Protein AF-A0A7R9KPN0-F1 (afdb_monomer_lite)

Secondary structure (DSSP, 8-state):
-----PPP----------S---S---SS-TT-GGGSTTS--HHHHHHHHHHHHHHHHHHHHTSPP---------------------------HHHHHHHHHHHHHHHHHHHHHHS-HHHHTT----SS--GGGS--GGGTS-TT--HHHHHHHHHHHHHHHHHHHHHHHS--HHHHHHHHHHHHHH-----TTHHHHHHHHHSPPPPPPHHHHHHHHHHHHHHHHHHHHHTT-----HHHHHHHHHHHHHTEEEETTTTEEEEGGGS-HHHHHHHHHHHHHHHHHHHHHGGGS--

InterPro domains:
  IPR021786 Pre-mRNA splicing factor component Cdc5p/Cef1, C-terminal [PF11831] (8-238)
  IPR047242 Pre-mRNA splicing factor component CDC5L/Cef1 [PTHR45885] (5-284)

Foldseek 3Di:
DDDDDDDDDDDDDDDDDDPDDDPPDDPDPPPPVVVPPPDDDPVVVVVVVVVVVVVVVVVVVPDDDDPPPDDPPPPPDDPPDPPPPPDPPPPDPVRVVVVVVVVVVVVVVVVLVQADPCLVVVHDDDLDQDPVVADDDPRNPPPPDDPVRVVVNVVVLLVSLNNLVCCVPPNHPVNVVSLVVVCVVVVDPPDSSPVSVVSCVVPPDDGDDPVRVVVVVVVVVVVVVVVCVVVVVDPQPPVNVVVVVVVQVVQWFQQPVVRDIDGVVVDDPVSRVVRVVCVVVVVVVVVVVVVPPDD

Sequence (295 aa):
SSLAATPRTPGSSVGGQTPLATPLRDKLAINAEEALVFEGDERSAKQQQKETRETLRKALSALPAPKNEYEIVVNDEEDMDESADAGLSVEDQADLDDQRERRRLEALEEERRRQSQPVQRQLPRPADVNNSILRTGAQAADPQMSAIQRAEELIKEEMLVMLHYDAVHNPTDSQLMASSYRSARSGNQSNPNAVHTTFLEKHPYVKYSKDQLAAAKQVLQTEMDVVKQGMAHTELTLDGYCQVWDECLSQVLYLPSQHKYTRANLVNKKDRIESLEKRPESVSYDERGEKGGED

Organism: NCBI:txid1979941

Structure (mmCIF, N/CA/C/O backbone):
data_AF-A0A7R9KPN0-F1
#
_entry.id   AF-A0A7R9KPN0-F1
#
loop_
_atom_site.group_PDB
_atom_site.id
_atom_site.type_symbol
_atom_site.label_atom_id
_atom_site.label_alt_id
_atom_site.label_comp_id
_atom_site.label_asym_id
_atom_site.label_entity_id
_atom_site.label_seq_id
_atom_site.pdbx_PDB_ins_code
_atom_site.Cartn_x
_atom_site.Cartn_y
_atom_site.Cartn_z
_atom_site.occupancy
_atom_site.B_iso_or_equiv
_atom_site.auth_seq_id
_atom_site.auth_comp_id
_atom_site.auth_asym_id
_atom_site.auth_atom_id
_atom_site.pdbx_PDB_model_num
ATOM 1 N N . SER A 1 1 ? 51.752 28.188 0.211 1.00 43.44 1 SER A N 1
ATOM 2 C CA . SER A 1 1 ? 52.608 27.502 -0.773 1.00 43.44 1 SER A CA 1
ATOM 3 C C . SER A 1 1 ? 53.177 26.220 -0.207 1.00 43.44 1 SER A C 1
ATOM 5 O O . SER A 1 1 ? 53.735 26.273 0.879 1.00 43.44 1 SER A O 1
ATOM 7 N N . SER A 1 2 ? 53.067 25.144 -1.001 1.00 40.41 2 SER A N 1
ATOM 8 C CA . SER A 1 2 ? 53.894 23.921 -1.017 1.00 40.41 2 SER A CA 1
ATOM 9 C C . SER A 1 2 ? 53.818 22.960 0.181 1.00 40.41 2 SER A C 1
ATOM 11 O O . SER A 1 2 ? 53.835 23.406 1.313 1.00 40.41 2 SER A O 1
ATOM 13 N N . LEU A 1 3 ? 53.790 21.634 0.031 1.00 35.31 3 LEU A N 1
ATOM 14 C CA . LEU A 1 3 ? 54.008 20.763 -1.126 1.00 35.31 3 LEU A CA 1
ATOM 15 C C . LEU A 1 3 ? 53.296 19.423 -0.830 1.00 35.31 3 LEU A C 1
ATOM 17 O O . LEU A 1 3 ? 53.374 18.925 0.291 1.00 35.31 3 LEU A O 1
ATOM 21 N N . ALA A 1 4 ? 52.617 18.847 -1.822 1.00 41.56 4 ALA A N 1
ATOM 22 C CA . ALA A 1 4 ? 52.082 17.489 -1.771 1.00 41.56 4 ALA A CA 1
ATOM 23 C C . ALA A 1 4 ? 53.213 16.465 -1.981 1.00 41.56 4 ALA A C 1
ATOM 25 O O . ALA A 1 4 ? 54.077 16.675 -2.831 1.00 41.56 4 ALA A O 1
ATOM 26 N N . ALA A 1 5 ? 53.187 15.352 -1.243 1.00 37.81 5 ALA A N 1
ATOM 27 C CA . ALA A 1 5 ? 54.045 14.195 -1.487 1.00 37.81 5 ALA A CA 1
ATOM 28 C C . ALA A 1 5 ? 53.297 12.895 -1.147 1.00 37.81 5 ALA A C 1
ATOM 30 O O . ALA A 1 5 ? 53.064 12.570 0.014 1.00 37.81 5 ALA A O 1
ATOM 31 N N . THR A 1 6 ? 52.922 12.153 -2.185 1.00 43.97 6 THR A N 1
ATOM 32 C CA . THR A 1 6 ? 52.475 10.753 -2.137 1.00 43.97 6 THR A CA 1
ATOM 33 C C . THR A 1 6 ? 53.672 9.812 -2.318 1.00 43.97 6 THR A C 1
ATOM 35 O O . THR A 1 6 ? 54.470 10.057 -3.228 1.00 43.97 6 THR A O 1
ATOM 38 N N . PRO A 1 7 ? 53.796 8.702 -1.564 1.00 50.62 7 PRO A N 1
ATOM 39 C CA . PRO A 1 7 ? 54.700 7.611 -1.915 1.00 50.62 7 PRO A CA 1
ATOM 40 C C . PRO A 1 7 ? 54.015 6.531 -2.781 1.00 50.62 7 PRO A C 1
ATOM 42 O O . PRO A 1 7 ? 52.796 6.380 -2.797 1.00 50.62 7 PRO A O 1
ATOM 45 N N . ARG A 1 8 ? 54.854 5.809 -3.534 1.00 37.34 8 ARG A N 1
ATOM 46 C CA . ARG A 1 8 ? 54.582 4.887 -4.654 1.00 37.34 8 ARG A CA 1
ATOM 47 C C . ARG A 1 8 ? 54.266 3.431 -4.221 1.00 37.34 8 ARG A C 1
ATOM 49 O O . ARG A 1 8 ? 54.939 2.922 -3.336 1.00 37.34 8 ARG A O 1
ATOM 56 N N . THR A 1 9 ? 53.293 2.807 -4.915 1.00 38.69 9 THR A N 1
ATOM 57 C CA . THR A 1 9 ? 53.175 1.443 -5.546 1.00 38.69 9 THR A CA 1
ATOM 58 C C . THR A 1 9 ? 54.012 0.247 -5.023 1.00 38.69 9 THR A C 1
ATOM 60 O O . THR A 1 9 ? 55.205 0.453 -4.803 1.00 38.69 9 THR A O 1
ATOM 63 N N . PRO A 1 10 ? 53.507 -1.024 -4.998 1.00 40.81 10 PRO A N 1
ATOM 64 C CA . PRO A 1 10 ? 53.241 -1.788 -6.245 1.00 40.81 10 PRO A CA 1
ATOM 65 C C . PRO A 1 10 ? 52.143 -2.889 -6.224 1.00 40.81 10 PRO A C 1
ATOM 67 O O . PRO A 1 10 ? 51.865 -3.499 -5.201 1.00 40.81 10 PRO A O 1
ATOM 70 N N . GLY A 1 11 ? 51.641 -3.245 -7.417 1.00 31.91 11 GLY A N 1
ATOM 71 C CA . GLY A 1 11 ? 51.434 -4.660 -7.769 1.00 31.91 11 GLY A CA 1
ATOM 72 C C . GLY A 1 11 ? 50.007 -5.178 -8.007 1.00 31.91 11 GLY A C 1
ATOM 73 O O . GLY A 1 11 ? 49.287 -5.489 -7.073 1.00 31.91 11 GLY A O 1
ATOM 74 N N . SER A 1 12 ? 49.742 -5.457 -9.288 1.00 33.50 12 SER A N 1
ATOM 75 C CA . SER A 1 12 ? 49.071 -6.664 -9.806 1.00 33.50 12 SER A CA 1
ATOM 76 C C . SER A 1 12 ? 47.537 -6.790 -9.776 1.00 33.50 12 SER A C 1
ATOM 78 O O . SER A 1 12 ? 46.929 -7.177 -8.789 1.00 33.50 12 SER A O 1
ATOM 80 N N . SER A 1 13 ? 46.966 -6.588 -10.971 1.00 38.06 13 SER A N 1
ATOM 81 C CA . SER A 1 13 ? 46.087 -7.523 -11.702 1.00 38.06 13 SER A CA 1
ATOM 82 C C . SER A 1 13 ? 44.953 -8.233 -10.948 1.00 38.06 13 SER A C 1
ATOM 84 O O . SER A 1 13 ? 45.221 -9.132 -10.165 1.00 38.06 13 SER A O 1
ATOM 86 N N . VAL A 1 14 ? 43.704 -7.978 -11.353 1.00 37.50 14 VAL A N 1
ATOM 87 C CA . VAL A 1 14 ? 42.809 -8.954 -12.018 1.00 37.50 14 VAL A CA 1
ATOM 88 C C . VAL A 1 14 ? 41.584 -8.175 -12.511 1.00 37.50 14 VAL A C 1
ATOM 90 O O . VAL A 1 14 ? 40.762 -7.723 -11.724 1.00 37.50 14 VAL A O 1
ATOM 93 N N . GLY A 1 15 ? 41.466 -8.023 -13.828 1.00 35.97 15 GLY A N 1
ATOM 94 C CA . GLY A 1 15 ? 40.240 -7.603 -14.501 1.00 35.97 15 GLY A CA 1
ATOM 95 C C . GLY A 1 15 ? 39.877 -8.658 -15.537 1.00 35.97 15 GLY A C 1
ATOM 96 O O . GLY A 1 15 ? 40.211 -8.505 -16.707 1.00 35.97 15 GLY A O 1
ATOM 97 N N . GLY A 1 16 ? 39.269 -9.760 -15.082 1.00 38.91 16 GLY A N 1
ATOM 98 C CA . GLY A 1 16 ? 38.577 -10.718 -15.949 1.00 38.91 16 GLY A CA 1
ATOM 99 C C . GLY A 1 16 ? 37.368 -10.020 -16.573 1.00 38.91 16 GLY A C 1
ATOM 100 O O . GLY A 1 16 ? 36.582 -9.396 -15.871 1.00 38.91 16 GLY A O 1
ATOM 101 N N . GLN A 1 17 ? 37.336 -9.908 -17.897 1.00 40.78 17 GLN A N 1
ATOM 102 C CA . GLN A 1 17 ? 36.607 -10.829 -18.775 1.00 40.78 17 GLN A CA 1
ATOM 103 C C . GLN A 1 17 ? 35.113 -10.908 -18.437 1.00 40.78 17 GLN A C 1
ATOM 105 O O . GLN A 1 17 ? 34.682 -11.679 -17.583 1.00 40.78 17 GLN A O 1
ATOM 110 N N . THR A 1 18 ? 34.320 -10.128 -19.170 1.00 41.88 18 THR A N 1
ATOM 111 C CA . THR A 1 18 ? 32.892 -10.375 -19.366 1.00 41.88 18 THR A CA 1
ATOM 112 C C . THR A 1 18 ? 32.727 -11.599 -20.284 1.00 41.88 18 THR A C 1
ATOM 114 O O . THR A 1 18 ? 33.277 -11.615 -21.388 1.00 41.88 18 THR A O 1
ATOM 117 N N . PRO A 1 19 ? 32.004 -12.655 -19.871 1.00 53.25 19 PRO A N 1
ATOM 118 C CA . PRO A 1 19 ? 31.848 -13.863 -20.666 1.00 53.25 19 PRO A CA 1
ATOM 119 C C . PRO A 1 19 ? 30.536 -13.777 -21.444 1.00 53.25 19 PRO A C 1
ATOM 121 O O . PRO A 1 19 ? 29.506 -14.111 -20.880 1.00 53.25 19 PRO A O 1
ATOM 124 N N . LEU A 1 20 ? 30.550 -13.285 -22.692 1.00 49.22 20 LEU A N 1
ATOM 125 C CA . LEU A 1 20 ? 29.467 -13.484 -23.688 1.00 49.22 20 LEU A CA 1
ATOM 126 C C . LEU A 1 20 ? 29.800 -12.886 -25.076 1.00 49.22 20 LEU A C 1
ATOM 128 O O . LEU A 1 20 ? 28.927 -12.372 -25.769 1.00 49.22 20 LEU A O 1
ATOM 132 N N . ALA A 1 21 ? 31.058 -12.961 -25.521 1.00 48.94 21 ALA A N 1
ATOM 133 C CA . ALA A 1 21 ? 31.425 -12.608 -26.896 1.00 48.94 21 ALA A CA 1
ATOM 134 C C . ALA A 1 21 ? 31.677 -13.882 -27.716 1.00 48.94 21 ALA A C 1
ATOM 136 O O . ALA A 1 21 ? 32.535 -14.697 -27.381 1.00 48.94 21 ALA A O 1
ATOM 137 N N . THR A 1 22 ? 30.902 -14.065 -28.781 1.00 47.72 22 THR A N 1
ATOM 138 C CA . THR A 1 22 ? 30.994 -15.173 -29.737 1.00 47.72 22 THR A CA 1
ATOM 139 C C . THR A 1 22 ? 32.375 -15.206 -30.418 1.00 47.72 22 THR A C 1
ATOM 141 O O . THR A 1 22 ? 32.740 -14.247 -31.102 1.00 47.72 22 THR A O 1
ATOM 144 N N . PRO A 1 23 ? 33.173 -16.288 -30.300 1.00 55.34 23 PRO A N 1
ATOM 145 C CA . PRO A 1 23 ? 34.482 -16.357 -30.933 1.00 55.34 23 PRO A CA 1
ATOM 146 C C . PRO A 1 23 ? 34.323 -16.940 -32.336 1.00 55.34 23 PRO A C 1
ATOM 148 O O . PRO A 1 23 ? 34.652 -18.093 -32.582 1.00 55.34 23 PRO A O 1
ATOM 151 N N . LEU A 1 24 ? 33.773 -16.155 -33.259 1.00 55.00 24 LEU A N 1
ATOM 152 C CA . LEU A 1 24 ? 33.888 -16.433 -34.693 1.00 55.00 24 LEU A CA 1
ATOM 153 C C . LEU A 1 24 ? 33.824 -15.119 -35.483 1.00 55.00 24 LEU A C 1
ATOM 155 O O . LEU A 1 24 ? 32.992 -14.928 -36.365 1.00 55.00 24 LEU A O 1
ATOM 159 N N . ARG A 1 25 ? 34.692 -14.172 -35.110 1.00 55.41 25 ARG A N 1
ATOM 160 C CA . ARG A 1 25 ? 34.815 -12.879 -35.784 1.00 55.41 25 ARG A CA 1
ATOM 161 C C . ARG A 1 25 ? 35.921 -12.941 -36.844 1.00 55.41 25 ARG A C 1
ATOM 163 O O . ARG A 1 25 ? 37.103 -12.950 -36.530 1.00 55.41 25 ARG A O 1
ATOM 170 N N . ASP A 1 26 ? 35.433 -13.049 -38.073 1.00 50.84 26 ASP A N 1
ATOM 171 C CA . ASP A 1 26 ? 35.895 -12.451 -39.327 1.00 50.84 26 ASP A CA 1
ATOM 172 C C . ASP A 1 26 ? 37.299 -12.775 -39.884 1.00 50.84 26 ASP A C 1
ATOM 174 O O . ASP A 1 26 ? 38.337 -12.403 -39.342 1.00 50.84 26 ASP A O 1
ATOM 178 N N . LYS A 1 27 ? 37.317 -13.422 -41.060 1.00 60.84 27 LYS A N 1
ATOM 179 C CA . LYS A 1 27 ? 38.511 -13.594 -41.911 1.00 60.84 27 LYS A CA 1
ATOM 180 C C . LYS A 1 27 ? 38.772 -12.377 -42.810 1.00 60.84 27 LYS A C 1
ATOM 182 O O . LYS A 1 27 ? 39.681 -12.419 -43.638 1.00 60.84 27 LYS A O 1
ATOM 187 N N . LEU A 1 28 ? 37.997 -11.309 -42.662 1.00 62.31 28 LEU A N 1
ATOM 188 C CA . LEU A 1 28 ? 38.208 -10.023 -43.306 1.00 62.31 28 LEU A CA 1
ATOM 189 C C . LEU A 1 28 ? 38.341 -8.978 -42.197 1.00 62.31 28 LEU A C 1
ATOM 191 O O . LEU A 1 28 ? 37.441 -8.786 -41.394 1.00 62.31 28 LEU A O 1
ATOM 195 N N . ALA A 1 29 ? 39.505 -8.336 -42.115 1.00 59.53 29 ALA A N 1
ATOM 196 C CA . ALA A 1 29 ? 39.876 -7.387 -41.064 1.00 59.53 29 ALA A CA 1
ATOM 197 C C . ALA A 1 29 ? 39.128 -6.041 -41.180 1.00 59.53 29 ALA A C 1
ATOM 199 O O . ALA A 1 29 ? 39.734 -4.976 -41.284 1.00 59.53 29 ALA A O 1
ATOM 200 N N . ILE A 1 30 ? 37.802 -6.086 -41.196 1.00 56.66 30 ILE A N 1
ATOM 201 C CA . ILE A 1 30 ? 36.924 -4.926 -41.219 1.00 56.66 30 ILE A CA 1
ATOM 202 C C . ILE A 1 30 ? 36.695 -4.570 -39.745 1.00 56.66 30 ILE A C 1
ATOM 204 O O . ILE A 1 30 ? 35.988 -5.286 -39.040 1.00 56.66 30 ILE A O 1
ATOM 208 N N . ASN A 1 31 ? 37.348 -3.496 -39.277 1.00 49.47 31 ASN A N 1
ATOM 209 C CA . ASN A 1 31 ? 37.361 -2.953 -37.898 1.00 49.47 31 ASN A CA 1
ATOM 210 C C . ASN A 1 31 ? 38.542 -3.371 -36.990 1.00 49.47 31 ASN A C 1
ATOM 212 O O . ASN A 1 31 ? 38.376 -3.523 -35.782 1.00 49.47 31 ASN A O 1
ATOM 216 N N . ALA A 1 32 ? 39.756 -3.518 -37.532 1.00 59.38 32 ALA A N 1
ATOM 217 C CA . ALA A 1 32 ? 40.961 -3.703 -36.706 1.00 59.38 32 ALA A CA 1
ATOM 218 C C . ALA A 1 32 ? 41.469 -2.410 -36.020 1.00 59.38 32 ALA A C 1
ATOM 220 O O . ALA A 1 32 ? 42.373 -2.478 -35.190 1.00 59.38 32 ALA A O 1
ATOM 221 N N . GLU A 1 33 ? 40.925 -1.233 -36.352 1.00 55.25 33 GLU A N 1
ATOM 222 C CA . GLU A 1 33 ? 41.478 0.054 -35.893 1.00 55.25 33 GLU A CA 1
ATOM 223 C C . GLU A 1 33 ? 41.174 0.394 -34.427 1.00 55.25 33 GLU A C 1
ATOM 225 O O . GLU A 1 33 ? 41.931 1.137 -33.807 1.00 55.25 33 GLU A O 1
ATOM 230 N N . GLU A 1 34 ? 40.137 -0.194 -33.827 1.00 51.75 34 GLU A N 1
ATOM 231 C CA . GLU A 1 34 ? 39.758 0.134 -32.444 1.00 51.75 34 GLU A CA 1
ATOM 232 C C . GLU A 1 34 ? 40.673 -0.533 -31.395 1.00 51.75 34 GLU A C 1
ATOM 234 O O . GLU A 1 34 ? 40.714 -0.119 -30.239 1.00 51.75 34 GLU A O 1
ATOM 239 N N . ALA A 1 35 ? 41.488 -1.518 -31.793 1.00 51.69 35 ALA A N 1
ATOM 240 C CA . ALA A 1 35 ? 42.408 -2.220 -30.892 1.00 51.69 35 ALA A CA 1
ATOM 241 C C . ALA A 1 35 ? 43.815 -1.590 -30.792 1.00 51.69 35 ALA A C 1
ATOM 243 O O . ALA A 1 35 ? 44.633 -2.068 -30.007 1.00 51.69 35 ALA A O 1
ATOM 244 N N . LEU A 1 36 ? 44.121 -0.535 -31.560 1.00 52.34 36 LEU A N 1
ATOM 245 C CA . LEU A 1 36 ? 45.466 0.069 -31.621 1.00 52.34 36 LEU A CA 1
ATOM 246 C C . LEU A 1 36 ? 45.567 1.473 -31.006 1.00 52.34 36 LEU A C 1
ATOM 248 O O . LEU A 1 36 ? 46.608 2.117 -31.109 1.00 52.34 36 LEU A O 1
ATOM 252 N N . VAL A 1 37 ? 44.530 1.946 -30.312 1.00 51.19 37 VAL A N 1
ATOM 253 C CA . VAL A 1 37 ? 44.509 3.300 -29.724 1.00 51.19 37 VAL A CA 1
ATOM 254 C C . VAL A 1 37 ? 45.361 3.421 -28.443 1.00 51.19 37 VAL A C 1
ATOM 256 O O . VAL A 1 37 ? 45.447 4.504 -27.872 1.00 51.19 37 VAL A O 1
ATOM 259 N N . PHE A 1 38 ? 46.039 2.363 -27.972 1.00 53.09 38 PHE A N 1
ATOM 260 C CA . PHE A 1 38 ? 46.676 2.431 -26.650 1.00 53.09 38 PHE A CA 1
ATOM 261 C C . PHE A 1 38 ? 48.125 2.949 -26.582 1.00 53.09 38 PHE A C 1
ATOM 263 O O . PHE A 1 38 ? 48.481 3.456 -25.530 1.00 53.09 38 PHE A O 1
ATOM 270 N N . GLU A 1 39 ? 48.974 2.928 -27.616 1.00 52.62 39 GLU A N 1
ATOM 271 C CA . GLU A 1 39 ? 50.373 3.380 -27.422 1.00 52.62 39 GLU A CA 1
ATOM 272 C C . GLU A 1 39 ? 51.092 3.692 -28.753 1.00 52.62 39 GLU A C 1
ATOM 274 O O . GLU A 1 39 ? 51.695 2.819 -29.373 1.00 52.62 39 GLU A O 1
ATOM 279 N N . GLY A 1 40 ? 51.046 4.943 -29.230 1.00 54.66 40 GLY A N 1
ATOM 280 C CA . GLY A 1 40 ? 51.852 5.359 -30.387 1.00 54.66 40 GLY A CA 1
ATOM 281 C C . GLY A 1 40 ? 51.607 6.795 -30.856 1.00 54.66 40 GLY A C 1
ATOM 282 O O . GLY A 1 40 ? 50.465 7.207 -31.030 1.00 54.66 40 GLY A O 1
ATOM 283 N N . ASP A 1 41 ? 52.691 7.549 -31.080 1.00 61.91 41 ASP A N 1
ATOM 284 C CA . ASP A 1 41 ? 52.712 8.923 -31.612 1.00 61.91 41 ASP A CA 1
ATOM 285 C C . ASP A 1 41 ? 51.681 9.146 -32.740 1.00 61.91 41 ASP A C 1
ATOM 287 O O . ASP A 1 41 ? 51.682 8.405 -33.727 1.00 61.91 41 ASP A O 1
ATOM 291 N N . GLU A 1 42 ? 50.882 10.223 -32.674 1.00 60.94 42 GLU A N 1
ATOM 292 C CA . GLU A 1 42 ? 49.852 10.611 -33.671 1.00 60.94 42 GLU A CA 1
ATOM 293 C C . GLU A 1 42 ? 50.343 10.595 -35.134 1.00 60.94 42 GLU A C 1
ATOM 295 O O . GLU A 1 42 ? 49.560 10.462 -36.080 1.00 60.94 42 GLU A O 1
ATOM 300 N N . ARG A 1 43 ? 51.653 10.754 -35.349 1.00 67.44 43 ARG A N 1
ATOM 301 C CA . ARG A 1 43 ? 52.278 10.693 -36.678 1.00 67.44 43 ARG A CA 1
ATOM 302 C C . ARG A 1 43 ? 52.236 9.289 -37.282 1.00 67.44 43 ARG A C 1
ATOM 304 O O . ARG A 1 43 ? 52.059 9.166 -38.491 1.00 67.44 43 ARG A O 1
ATOM 311 N N . SER A 1 44 ? 52.365 8.252 -36.460 1.00 68.06 44 SER A N 1
ATOM 312 C CA . SER A 1 44 ? 52.334 6.853 -36.898 1.00 68.06 44 SER A CA 1
ATOM 313 C C . SER A 1 44 ? 50.926 6.422 -37.324 1.00 68.06 44 SER A C 1
ATOM 315 O O . SER A 1 44 ? 50.767 5.831 -38.389 1.00 68.06 44 SER A O 1
ATOM 317 N N . ALA A 1 45 ? 49.894 6.834 -36.581 1.00 69.00 45 ALA A N 1
ATOM 318 C CA . ALA A 1 45 ? 48.495 6.572 -36.921 1.00 69.00 45 ALA A CA 1
ATOM 319 C C . ALA A 1 45 ? 48.090 7.226 -38.257 1.00 69.00 45 ALA A C 1
ATOM 321 O O . ALA A 1 45 ? 47.458 6.595 -39.104 1.00 69.00 45 ALA A O 1
ATOM 322 N N . LYS A 1 46 ? 48.528 8.472 -38.501 1.00 74.50 46 LYS A N 1
ATOM 323 C CA . LYS A 1 46 ? 48.291 9.167 -39.781 1.00 74.50 46 LYS A CA 1
ATOM 324 C C . LYS A 1 46 ? 48.971 8.478 -40.964 1.00 74.50 46 LYS A C 1
ATOM 326 O O . LYS A 1 46 ? 48.402 8.436 -42.054 1.00 74.50 46 LYS A O 1
ATOM 331 N N . GLN A 1 47 ? 50.173 7.941 -40.761 1.00 77.62 47 GLN A N 1
ATOM 332 C CA . GLN A 1 47 ? 50.905 7.206 -41.792 1.00 77.62 47 GLN A CA 1
ATOM 333 C C . GLN A 1 47 ? 50.187 5.893 -42.147 1.00 77.62 47 GLN A C 1
ATOM 335 O O . GLN A 1 47 ? 49.956 5.628 -43.324 1.00 77.62 47 GLN A O 1
ATOM 340 N N . GLN A 1 48 ? 49.729 5.142 -41.141 1.00 77.81 48 GLN A N 1
ATOM 341 C CA . GLN A 1 48 ? 48.960 3.910 -41.348 1.00 77.81 48 GLN A CA 1
ATOM 342 C C . GLN A 1 48 ? 47.633 4.177 -42.069 1.00 77.81 48 GLN A C 1
ATOM 344 O O . GLN A 1 48 ? 47.298 3.479 -43.022 1.00 77.81 48 GLN A O 1
ATOM 349 N N . GLN A 1 49 ? 46.905 5.236 -41.697 1.00 78.81 49 GLN A N 1
ATOM 350 C CA . GLN A 1 49 ? 45.656 5.609 -42.372 1.00 78.81 49 GLN A CA 1
ATOM 351 C C . GLN A 1 49 ? 45.876 6.024 -43.839 1.00 78.81 49 GLN A C 1
ATOM 353 O O . GLN A 1 49 ? 45.020 5.821 -44.704 1.00 78.81 49 GLN A O 1
ATOM 358 N N . LYS A 1 50 ? 47.036 6.612 -44.149 1.00 83.12 50 LYS A N 1
ATOM 359 C CA . LYS A 1 50 ? 47.402 6.944 -45.527 1.00 83.12 50 LYS A CA 1
ATOM 360 C C . LYS A 1 50 ? 47.680 5.680 -46.343 1.00 83.12 50 LYS A C 1
ATOM 362 O O . LYS A 1 50 ? 47.189 5.564 -47.464 1.00 83.12 50 LYS A O 1
ATOM 367 N N . GLU A 1 51 ? 48.398 4.723 -45.766 1.00 83.12 51 GLU A N 1
ATOM 368 C CA . GLU A 1 51 ? 48.712 3.436 -46.396 1.00 83.12 51 GLU A CA 1
ATOM 369 C C . GLU A 1 51 ? 47.450 2.586 -46.634 1.00 83.12 51 GLU A C 1
ATOM 371 O O . GLU A 1 51 ? 47.270 2.023 -47.719 1.00 83.12 51 GLU A O 1
ATOM 376 N N . THR A 1 52 ? 46.506 2.557 -45.687 1.00 83.31 52 THR A N 1
ATOM 377 C CA . THR A 1 52 ? 45.211 1.874 -45.879 1.00 83.31 52 THR A CA 1
ATOM 378 C C . THR A 1 52 ? 44.375 2.535 -46.976 1.00 83.31 52 THR A C 1
ATOM 380 O O . THR A 1 52 ? 43.774 1.859 -47.812 1.00 83.31 52 THR A O 1
ATOM 383 N N . ARG A 1 53 ? 44.381 3.868 -47.065 1.00 85.56 53 ARG A N 1
ATOM 384 C CA . ARG A 1 53 ? 43.676 4.581 -48.137 1.00 85.56 53 ARG A CA 1
ATOM 385 C C . ARG A 1 53 ? 44.299 4.337 -49.514 1.00 85.56 53 ARG A C 1
ATOM 387 O O . ARG A 1 53 ? 43.571 4.212 -50.499 1.00 85.56 53 ARG A O 1
ATOM 394 N N . GLU A 1 54 ? 45.625 4.270 -49.604 1.00 87.12 54 GLU A N 1
ATOM 395 C CA . GLU A 1 54 ? 46.336 3.986 -50.857 1.00 87.12 54 GLU A CA 1
ATOM 396 C C . GLU A 1 54 ? 46.104 2.545 -51.334 1.00 87.12 54 GLU A C 1
ATOM 398 O O . GLU A 1 54 ? 45.854 2.325 -52.523 1.00 87.12 54 GLU A O 1
ATOM 403 N N . THR A 1 55 ? 46.094 1.575 -50.416 1.00 85.94 55 THR A N 1
ATOM 404 C CA . THR A 1 55 ? 45.774 0.172 -50.735 1.00 85.94 55 THR A CA 1
ATOM 405 C C . THR A 1 55 ? 44.331 0.007 -51.214 1.00 85.94 55 THR A C 1
ATOM 407 O O . THR A 1 55 ? 44.111 -0.614 -52.258 1.00 85.94 55 THR A O 1
ATOM 410 N N . LEU A 1 56 ? 43.358 0.638 -50.545 1.00 84.06 56 LEU A N 1
ATOM 411 C CA . LEU A 1 56 ? 41.956 0.654 -50.983 1.00 84.06 56 LEU A CA 1
ATOM 412 C C . LEU A 1 56 ? 41.791 1.307 -52.356 1.00 84.06 56 LEU A C 1
ATOM 414 O O . LEU A 1 56 ? 41.102 0.771 -53.223 1.00 84.06 56 LEU A O 1
ATOM 418 N N . ARG A 1 57 ? 42.459 2.441 -52.595 1.00 88.69 57 ARG A N 1
ATOM 419 C CA . ARG A 1 57 ? 42.396 3.131 -53.888 1.00 88.69 57 ARG A CA 1
ATOM 420 C C . ARG A 1 57 ? 42.945 2.261 -55.015 1.00 88.69 57 ARG A C 1
ATOM 422 O O . ARG A 1 57 ? 42.345 2.226 -56.085 1.00 88.69 57 ARG A O 1
ATOM 429 N N . LYS A 1 58 ? 44.040 1.534 -54.770 1.00 87.81 58 LYS A N 1
ATOM 430 C CA . LYS A 1 58 ? 44.611 0.589 -55.737 1.00 87.81 58 LYS A CA 1
ATOM 431 C C . LYS A 1 58 ? 43.648 -0.565 -56.027 1.00 87.81 58 LYS A C 1
ATOM 433 O O . LYS A 1 58 ? 43.443 -0.886 -57.194 1.00 87.81 58 LYS A O 1
ATOM 438 N N . ALA A 1 59 ? 43.021 -1.131 -54.993 1.00 85.56 59 ALA A N 1
ATOM 439 C CA . ALA A 1 59 ? 42.043 -2.210 -55.133 1.00 85.56 59 ALA A CA 1
ATOM 440 C C . ALA A 1 59 ? 40.792 -1.771 -55.913 1.00 85.56 59 ALA A C 1
ATOM 442 O O . ALA A 1 59 ? 40.381 -2.458 -56.843 1.00 85.56 59 ALA A O 1
ATOM 443 N N . LEU A 1 60 ? 40.237 -0.595 -55.607 1.00 83.75 60 LEU A N 1
ATOM 444 C CA . LEU A 1 60 ? 39.077 -0.048 -56.318 1.00 83.75 60 LEU A CA 1
ATOM 445 C C . LEU A 1 60 ? 39.408 0.347 -57.762 1.00 83.75 60 LEU A C 1
ATOM 447 O O . LEU A 1 60 ? 38.582 0.168 -58.648 1.00 83.75 60 LEU A O 1
ATOM 451 N N . SER A 1 61 ? 40.624 0.838 -58.025 1.00 84.00 61 SER A N 1
ATOM 452 C CA . SER A 1 61 ? 41.067 1.156 -59.390 1.00 84.00 61 SER A CA 1
ATOM 453 C C . SER A 1 61 ? 41.370 -0.075 -60.250 1.00 84.00 61 SER A C 1
ATOM 455 O O . SER A 1 61 ? 41.458 0.043 -61.467 1.00 84.00 61 SER A O 1
ATOM 457 N N . ALA A 1 62 ? 41.546 -1.244 -59.625 1.00 86.62 62 ALA A N 1
ATOM 458 C CA . ALA A 1 62 ? 41.737 -2.517 -60.313 1.00 86.62 62 ALA A CA 1
ATOM 459 C C . ALA A 1 62 ? 40.408 -3.178 -60.714 1.00 86.62 62 ALA A C 1
ATOM 461 O O . ALA A 1 62 ? 40.421 -4.207 -61.391 1.00 86.62 62 ALA A O 1
ATOM 462 N N . LEU A 1 63 ? 39.268 -2.606 -60.308 1.00 83.00 63 LEU A N 1
ATOM 463 C CA . LEU A 1 63 ? 37.967 -3.074 -60.760 1.00 83.00 63 LEU A CA 1
ATOM 464 C C . LEU A 1 63 ? 37.793 -2.716 -62.245 1.00 83.00 63 LEU A C 1
ATOM 466 O O . LEU A 1 63 ? 38.019 -1.563 -62.626 1.00 83.00 63 LEU A O 1
ATOM 470 N N . PRO A 1 64 ? 37.404 -3.680 -63.099 1.00 85.25 64 PRO A N 1
ATOM 471 C CA . PRO A 1 64 ? 37.045 -3.402 -64.483 1.00 85.25 64 PRO A CA 1
ATOM 472 C C . PRO A 1 64 ? 35.994 -2.293 -64.549 1.00 85.25 64 PRO A C 1
ATOM 474 O O . PRO A 1 64 ? 35.067 -2.269 -63.739 1.00 85.25 64 PRO A O 1
ATOM 477 N N . ALA A 1 65 ? 36.143 -1.372 -65.505 1.00 78.00 65 ALA A N 1
ATOM 478 C CA . ALA A 1 65 ? 35.193 -0.278 -65.674 1.00 78.00 65 ALA A CA 1
ATOM 479 C C . ALA A 1 65 ? 33.765 -0.844 -65.804 1.00 78.00 65 ALA A C 1
ATOM 481 O O . ALA A 1 65 ? 33.573 -1.796 -66.570 1.00 78.00 65 ALA A O 1
ATOM 482 N N . PRO A 1 66 ? 32.781 -0.295 -65.071 1.00 71.12 66 PRO A N 1
ATOM 483 C CA . PRO A 1 66 ? 31.419 -0.804 -65.097 1.00 71.12 66 PRO A CA 1
ATOM 484 C C . PRO A 1 66 ? 30.847 -0.616 -66.503 1.00 71.12 66 PRO A C 1
ATOM 486 O O . PRO A 1 66 ? 30.539 0.498 -66.924 1.00 71.12 66 PRO A O 1
ATOM 489 N N . LYS A 1 67 ? 30.736 -1.714 -67.249 1.00 72.94 67 LYS A N 1
ATOM 490 C CA . LYS A 1 67 ? 30.021 -1.746 -68.521 1.00 72.94 67 LYS A CA 1
ATOM 491 C C . LYS A 1 67 ? 28.559 -2.038 -68.225 1.00 72.94 67 LYS A C 1
ATOM 493 O O . LYS A 1 67 ? 28.144 -3.189 -68.191 1.00 72.94 67 LYS A O 1
ATOM 498 N N . ASN A 1 68 ? 27.797 -0.981 -67.972 1.00 68.56 68 ASN A N 1
ATOM 499 C CA . ASN A 1 68 ? 26.341 -1.051 -67.973 1.00 68.56 68 ASN A CA 1
ATOM 500 C C . ASN A 1 68 ? 25.854 -1.028 -69.430 1.00 68.56 68 ASN A C 1
ATOM 502 O O . ASN A 1 68 ? 25.377 -0.006 -69.914 1.00 68.56 68 ASN A O 1
ATOM 506 N N . GLU A 1 69 ? 26.025 -2.141 -70.139 1.00 69.44 69 GLU A N 1
ATOM 507 C CA . GLU A 1 69 ? 25.367 -2.386 -71.425 1.00 69.44 69 GLU A CA 1
ATOM 508 C C . GLU A 1 69 ? 24.025 -3.070 -71.131 1.00 69.44 69 GLU A C 1
ATOM 510 O O . GLU A 1 69 ? 23.924 -4.293 -71.120 1.00 69.44 69 GLU A O 1
ATOM 515 N N . TYR A 1 70 ? 23.004 -2.271 -70.812 1.00 71.25 70 TYR A N 1
ATOM 516 C CA . TYR A 1 70 ? 21.619 -2.739 -70.790 1.00 71.25 70 TYR A CA 1
ATOM 517 C C . TYR A 1 70 ? 20.976 -2.346 -72.118 1.00 71.25 70 TYR A C 1
ATOM 519 O O . TYR A 1 70 ? 20.700 -1.172 -72.363 1.00 71.25 70 TYR A O 1
ATOM 527 N N . GLU A 1 71 ? 20.769 -3.328 -72.988 1.00 65.12 71 GLU A N 1
ATOM 528 C CA . GLU A 1 71 ? 19.880 -3.197 -74.137 1.00 65.12 71 GLU A CA 1
ATOM 529 C C . GLU A 1 71 ? 18.444 -3.268 -73.606 1.00 65.12 71 GLU A C 1
ATOM 531 O O . GLU A 1 71 ? 17.961 -4.335 -73.227 1.00 65.12 71 GLU A O 1
ATOM 536 N N . ILE A 1 72 ? 17.778 -2.117 -73.499 1.00 61.94 72 ILE A N 1
ATOM 537 C CA . ILE A 1 72 ? 16.346 -2.081 -73.205 1.00 61.94 72 ILE A CA 1
ATOM 538 C C . ILE A 1 72 ? 15.643 -2.480 -74.500 1.00 61.94 72 ILE A C 1
ATOM 540 O O . ILE A 1 72 ? 15.327 -1.637 -75.338 1.00 61.94 72 ILE A O 1
ATOM 544 N N . VAL A 1 73 ? 15.445 -3.782 -74.681 1.00 61.06 73 VAL A N 1
ATOM 545 C CA . VAL A 1 73 ? 14.499 -4.290 -75.669 1.00 61.06 73 VAL A CA 1
ATOM 546 C C . VAL A 1 73 ? 13.112 -3.958 -75.133 1.00 61.06 73 VAL A C 1
ATOM 548 O O . VAL A 1 73 ? 12.577 -4.657 -74.274 1.00 61.06 73 VAL A O 1
ATOM 551 N N . VAL A 1 74 ? 12.557 -2.837 -75.589 1.00 56.28 74 VAL A N 1
ATOM 552 C CA . VAL A 1 74 ? 11.128 -2.568 -75.447 1.00 56.28 74 VAL A CA 1
ATOM 553 C C . VAL A 1 74 ? 10.433 -3.530 -76.408 1.00 56.28 74 VAL A C 1
ATOM 555 O O . VAL A 1 74 ? 10.451 -3.324 -77.619 1.00 56.28 74 VAL A O 1
ATOM 558 N N . ASN A 1 75 ? 9.909 -4.636 -75.882 1.00 54.62 75 ASN A N 1
ATOM 559 C CA . ASN A 1 75 ? 8.934 -5.432 -76.615 1.00 54.62 75 ASN A CA 1
ATOM 560 C C . ASN A 1 75 ? 7.637 -4.612 -76.648 1.00 54.62 75 ASN A C 1
ATOM 562 O O . ASN A 1 75 ? 7.000 -4.446 -75.612 1.00 54.62 75 ASN A O 1
ATOM 566 N N . ASP A 1 76 ? 7.258 -4.101 -77.820 1.00 55.03 76 ASP A N 1
ATOM 567 C CA . ASP A 1 76 ? 6.006 -3.356 -78.052 1.00 55.03 76 ASP A CA 1
ATOM 568 C C . ASP A 1 76 ? 4.756 -4.267 -78.079 1.00 55.03 76 ASP A C 1
ATOM 570 O O . ASP A 1 76 ? 3.739 -3.939 -78.688 1.00 55.03 76 ASP A O 1
ATOM 574 N N . GLU A 1 77 ? 4.809 -5.430 -77.433 1.00 50.19 77 GLU A N 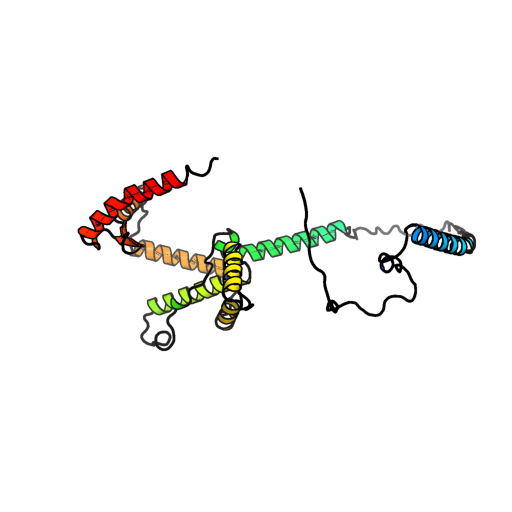1
ATOM 575 C CA . GLU A 1 77 ? 3.704 -6.383 -77.393 1.00 50.19 77 GLU A CA 1
ATOM 576 C C . GLU A 1 77 ? 3.460 -6.818 -75.954 1.00 50.19 77 GLU A C 1
ATOM 578 O O . GLU A 1 77 ? 4.179 -7.651 -75.409 1.00 50.19 77 GLU A O 1
ATOM 583 N N . GLU A 1 78 ? 2.443 -6.189 -75.368 1.00 46.16 78 GLU A N 1
ATOM 584 C CA . GLU A 1 78 ? 1.399 -6.751 -74.505 1.00 46.16 78 GLU A CA 1
ATOM 585 C C . GLU A 1 78 ? 1.030 -5.725 -73.432 1.00 46.16 78 GLU A C 1
ATOM 587 O O . GLU A 1 78 ? 1.801 -5.435 -72.517 1.00 46.16 78 GLU A O 1
ATOM 592 N N . ASP A 1 79 ? -0.195 -5.203 -73.553 1.00 50.12 79 ASP A N 1
ATOM 593 C CA . ASP A 1 79 ? -1.000 -4.653 -72.464 1.00 50.12 79 ASP A CA 1
ATOM 594 C C . ASP A 1 79 ? -1.173 -5.731 -71.376 1.00 50.12 79 ASP A C 1
ATOM 596 O O . ASP A 1 79 ? -2.240 -6.325 -71.200 1.00 50.12 79 ASP A O 1
ATOM 600 N N . MET A 1 80 ? -0.085 -6.049 -70.679 1.00 44.44 80 MET A N 1
ATOM 601 C CA . MET A 1 80 ? -0.062 -6.985 -69.574 1.00 44.44 80 MET A CA 1
ATOM 602 C C . MET A 1 80 ? -0.546 -6.223 -68.349 1.00 44.44 80 MET A C 1
ATOM 604 O O . MET A 1 80 ? 0.241 -5.663 -67.595 1.00 44.44 80 MET A O 1
ATOM 608 N N . ASP A 1 81 ? -1.873 -6.149 -68.255 1.00 45.16 81 ASP A N 1
ATOM 609 C CA . ASP A 1 81 ? -2.634 -6.199 -67.013 1.00 45.16 81 ASP A CA 1
ATOM 610 C C . ASP A 1 81 ? -1.886 -5.535 -65.840 1.00 45.16 81 ASP A C 1
ATOM 612 O O . ASP A 1 81 ? -1.238 -6.204 -65.030 1.00 45.16 81 ASP A O 1
ATOM 616 N N . GLU A 1 82 ? -2.019 -4.206 -65.706 1.00 45.56 82 GLU A N 1
ATOM 617 C CA . GLU A 1 82 ? -2.000 -3.554 -64.388 1.00 45.56 82 GLU A CA 1
ATOM 618 C C . GLU A 1 82 ? -3.207 -4.092 -63.597 1.00 45.56 82 GLU A C 1
ATOM 620 O O . GLU A 1 82 ? -4.157 -3.384 -63.257 1.00 45.56 82 GLU A O 1
ATOM 625 N N . SER A 1 83 ? -3.187 -5.398 -63.330 1.00 46.41 83 SER A N 1
ATOM 626 C CA . SER A 1 83 ? -3.927 -6.040 -62.276 1.00 46.41 83 SER A CA 1
ATOM 627 C C . SER A 1 83 ? -3.511 -5.298 -61.033 1.00 46.41 83 SER A C 1
ATOM 629 O O . SER A 1 83 ? -2.401 -5.466 -60.532 1.00 46.41 83 SER A O 1
ATOM 631 N N . ALA A 1 84 ? -4.394 -4.401 -60.618 1.00 48.19 84 ALA A N 1
ATOM 632 C CA . ALA A 1 84 ? -4.282 -3.632 -59.412 1.00 48.19 84 ALA A CA 1
ATOM 633 C C . ALA A 1 84 ? -3.720 -4.526 -58.303 1.00 48.19 84 ALA A C 1
ATOM 635 O O . ALA A 1 84 ? -4.431 -5.385 -57.773 1.00 48.19 84 ALA A O 1
ATOM 636 N N . ASP A 1 85 ? -2.466 -4.286 -57.915 1.00 47.41 85 ASP A N 1
ATOM 637 C CA . ASP A 1 85 ? -1.997 -4.623 -56.576 1.00 47.41 85 ASP A CA 1
ATOM 638 C C . ASP A 1 85 ? -2.694 -3.650 -55.615 1.00 47.41 85 ASP A C 1
ATOM 640 O O . ASP A 1 85 ? -2.140 -2.707 -55.053 1.00 47.41 85 ASP A O 1
ATOM 644 N N . ALA A 1 86 ? -4.013 -3.801 -55.549 1.00 49.59 86 ALA A N 1
ATOM 645 C CA . ALA A 1 86 ? -4.882 -3.105 -54.646 1.00 49.59 86 ALA A CA 1
ATOM 646 C C . ALA A 1 86 ? -4.663 -3.726 -53.269 1.00 49.59 86 ALA A C 1
ATOM 648 O O . ALA A 1 86 ? -5.336 -4.678 -52.880 1.00 49.59 86 ALA A O 1
ATOM 649 N N . GLY A 1 87 ? -3.754 -3.122 -52.508 1.00 51.75 87 GLY A N 1
ATOM 650 C CA . GLY A 1 87 ? -3.959 -3.000 -51.070 1.00 51.75 87 GLY A CA 1
ATOM 651 C C . GLY A 1 87 ? -3.105 -3.870 -50.159 1.00 51.75 87 GLY A C 1
ATOM 652 O O . GLY A 1 87 ? -3.505 -4.068 -49.014 1.00 51.75 87 GLY A O 1
ATOM 653 N N . LEU A 1 88 ? -1.919 -4.317 -50.572 1.00 49.88 88 LEU A N 1
ATOM 654 C CA . LEU A 1 88 ? -0.878 -4.670 -49.601 1.00 49.88 88 LEU A CA 1
ATOM 655 C C . LEU A 1 88 ? -0.014 -3.436 -49.328 1.00 49.88 88 LEU A C 1
ATOM 657 O O . LEU A 1 88 ? 1.149 -3.365 -49.709 1.00 49.88 88 LEU A O 1
ATOM 661 N N . SER A 1 89 ? -0.608 -2.440 -48.661 1.00 60.81 89 SER A N 1
ATOM 662 C CA . SER A 1 89 ? 0.165 -1.382 -48.006 1.00 60.81 89 SER A CA 1
ATOM 663 C C . SER A 1 89 ? 1.057 -2.060 -46.972 1.00 60.81 89 SER A C 1
ATOM 665 O O . SER A 1 89 ? 0.593 -2.419 -45.890 1.00 60.81 89 SER A O 1
ATOM 667 N N . VAL A 1 90 ? 2.313 -2.314 -47.330 1.00 66.81 90 VAL A N 1
ATOM 668 C CA . VAL A 1 90 ? 3.330 -2.770 -46.386 1.00 66.81 90 VAL A CA 1
ATOM 669 C C . VAL A 1 90 ? 3.484 -1.638 -45.379 1.00 66.81 90 VAL A C 1
ATOM 671 O O . VAL A 1 90 ? 3.926 -0.559 -45.756 1.00 66.81 90 VAL A O 1
ATOM 674 N N . GLU A 1 91 ? 3.026 -1.854 -44.142 1.00 67.94 91 GLU A N 1
ATOM 675 C CA . GLU A 1 91 ? 3.184 -0.882 -43.055 1.00 67.94 91 GLU A CA 1
ATOM 676 C C . GLU A 1 91 ? 4.654 -0.448 -42.999 1.00 67.94 91 GLU A C 1
ATOM 678 O O . GLU A 1 91 ? 5.557 -1.297 -42.965 1.00 67.94 91 GLU A O 1
ATOM 683 N N . ASP A 1 92 ? 4.892 0.865 -43.029 1.00 82.88 92 ASP A N 1
ATOM 684 C CA . ASP A 1 92 ? 6.243 1.400 -42.947 1.00 82.88 92 ASP A CA 1
ATOM 685 C C . ASP A 1 92 ? 6.871 0.950 -41.621 1.00 82.88 92 ASP A C 1
ATOM 687 O O . ASP A 1 92 ? 6.189 0.735 -40.615 1.00 82.88 92 ASP A O 1
ATOM 691 N N . GLN A 1 93 ? 8.198 0.805 -41.582 1.00 82.50 93 GLN A N 1
ATOM 692 C CA . GLN A 1 93 ? 8.891 0.340 -40.373 1.00 82.50 93 GLN A CA 1
ATOM 693 C C . GLN A 1 93 ? 8.536 1.187 -39.131 1.00 82.50 93 GLN A C 1
ATOM 695 O O . GLN A 1 93 ? 8.462 0.650 -38.026 1.00 82.50 93 GLN A O 1
ATOM 700 N N . ALA A 1 94 ? 8.254 2.480 -39.330 1.00 87.44 94 ALA A N 1
ATOM 701 C CA . ALA A 1 94 ? 7.774 3.391 -38.295 1.00 87.44 94 ALA A CA 1
ATOM 702 C C . ALA A 1 94 ? 6.395 2.992 -37.733 1.00 87.44 94 ALA A C 1
ATOM 704 O O . ALA A 1 94 ? 6.227 2.965 -36.518 1.00 87.44 94 ALA A O 1
ATOM 705 N N . ASP A 1 95 ? 5.440 2.592 -38.577 1.00 88.38 95 ASP A N 1
ATOM 706 C CA . ASP A 1 95 ? 4.092 2.194 -38.148 1.00 88.38 95 ASP A CA 1
ATOM 707 C C . ASP A 1 95 ? 4.116 0.904 -37.313 1.00 88.38 95 ASP A C 1
ATOM 709 O O . ASP A 1 95 ? 3.405 0.767 -36.309 1.00 88.38 95 ASP A O 1
ATOM 713 N N . LEU A 1 96 ? 4.978 -0.045 -37.694 1.00 87.44 96 LEU A N 1
ATOM 714 C CA . LEU A 1 96 ? 5.197 -1.287 -36.949 1.00 87.44 96 LEU A CA 1
ATOM 715 C C . LEU A 1 96 ? 5.836 -1.032 -35.579 1.00 87.44 96 LEU A C 1
ATOM 717 O O . LEU A 1 96 ? 5.481 -1.693 -34.593 1.00 87.44 96 LEU A O 1
ATOM 721 N N . ASP A 1 97 ? 6.783 -0.097 -35.512 1.00 90.00 97 ASP A N 1
ATOM 722 C CA . ASP A 1 97 ? 7.441 0.289 -34.268 1.00 90.00 97 ASP A CA 1
ATOM 723 C C . ASP A 1 97 ? 6.475 1.054 -33.346 1.00 90.00 97 ASP A C 1
ATOM 725 O O . ASP A 1 97 ? 6.362 0.689 -32.172 1.00 90.00 97 ASP A O 1
ATOM 729 N N . ASP A 1 98 ? 5.669 1.976 -33.881 1.00 92.62 98 ASP A N 1
ATOM 730 C CA . ASP A 1 98 ? 4.609 2.684 -33.150 1.00 92.62 98 ASP A CA 1
ATOM 731 C C . ASP A 1 98 ? 3.548 1.716 -32.606 1.00 92.62 98 ASP A C 1
ATOM 733 O O . ASP A 1 98 ? 3.105 1.812 -31.456 1.00 92.62 98 ASP A O 1
ATOM 737 N N . GLN A 1 99 ? 3.140 0.724 -33.404 1.00 90.12 99 GLN A N 1
ATOM 738 C CA . GLN A 1 99 ? 2.205 -0.311 -32.962 1.00 90.12 99 GLN A CA 1
ATOM 739 C C . GLN A 1 99 ? 2.806 -1.166 -31.835 1.00 90.12 99 GLN A C 1
ATOM 741 O O . GLN A 1 99 ? 2.101 -1.536 -30.886 1.00 90.12 99 GLN A O 1
ATOM 746 N N . ARG A 1 100 ? 4.104 -1.488 -31.915 1.00 91.75 100 ARG A N 1
ATOM 747 C CA . ARG A 1 100 ? 4.814 -2.252 -30.881 1.00 91.75 100 ARG A CA 1
ATOM 748 C C . ARG A 1 100 ? 4.951 -1.446 -29.593 1.00 91.75 100 ARG A C 1
ATOM 750 O O . ARG A 1 100 ? 4.732 -2.002 -28.515 1.00 91.75 100 ARG A O 1
ATOM 757 N N . GLU A 1 101 ? 5.280 -0.163 -29.693 1.00 92.81 101 GLU A N 1
ATOM 758 C CA . GLU A 1 101 ? 5.369 0.732 -28.543 1.00 92.81 101 GLU A CA 1
ATOM 759 C C . GLU A 1 101 ? 4.005 0.904 -27.876 1.00 92.81 101 GLU A C 1
ATOM 761 O O . GLU A 1 101 ? 3.895 0.698 -26.667 1.00 92.81 101 GLU A O 1
ATOM 766 N N . ARG A 1 102 ? 2.942 1.149 -28.652 1.00 92.19 102 ARG A N 1
ATOM 767 C CA . ARG A 1 102 ? 1.574 1.251 -28.130 1.00 92.19 102 ARG A CA 1
ATOM 768 C C . ARG A 1 102 ? 1.159 -0.002 -27.358 1.00 92.19 102 ARG A C 1
ATOM 770 O O . ARG A 1 102 ? 0.735 0.110 -26.212 1.00 92.19 102 ARG A O 1
ATOM 777 N N . ARG A 1 103 ? 1.373 -1.200 -27.919 1.00 92.81 103 ARG A N 1
ATOM 778 C CA . ARG A 1 103 ? 1.091 -2.470 -27.216 1.00 92.81 103 ARG A CA 1
ATOM 779 C C . ARG A 1 103 ? 1.901 -2.616 -25.927 1.00 92.81 103 ARG A C 1
ATOM 781 O O . ARG A 1 103 ? 1.401 -3.146 -24.936 1.00 92.81 103 ARG A O 1
ATOM 788 N N . ARG A 1 104 ? 3.159 -2.165 -25.926 1.00 93.69 104 ARG A N 1
ATOM 789 C CA . ARG A 1 104 ? 4.022 -2.205 -24.739 1.00 93.69 104 ARG A CA 1
ATOM 790 C C . ARG A 1 104 ? 3.523 -1.250 -23.654 1.00 93.69 104 ARG A C 1
ATOM 792 O O . ARG A 1 104 ? 3.482 -1.644 -22.491 1.00 93.69 104 ARG A O 1
ATOM 799 N N . LEU A 1 105 ? 3.149 -0.026 -24.019 1.00 92.56 105 LEU A N 1
ATOM 800 C CA . LEU A 1 105 ? 2.612 0.970 -23.092 1.00 92.56 105 LEU A CA 1
ATOM 801 C C . LEU A 1 105 ? 1.277 0.513 -22.501 1.00 92.56 105 LEU A C 1
ATOM 803 O O . LEU A 1 105 ? 1.122 0.537 -21.283 1.00 92.56 105 LEU A O 1
ATOM 807 N N . GLU A 1 106 ? 0.369 -0.005 -23.330 1.00 91.69 106 GLU A N 1
ATOM 808 C CA . GLU A 1 106 ? -0.901 -0.581 -22.877 1.00 91.69 106 GLU A CA 1
ATOM 809 C C . GLU A 1 106 ? -0.667 -1.701 -21.854 1.00 91.69 106 GLU A C 1
ATOM 811 O O . GLU A 1 106 ? -1.246 -1.674 -20.769 1.00 91.69 106 GLU A O 1
ATOM 816 N N . ALA A 1 107 ? 0.244 -2.640 -22.133 1.00 89.12 107 ALA A N 1
ATOM 817 C CA . ALA A 1 107 ? 0.574 -3.720 -21.203 1.00 89.12 107 ALA A CA 1
ATOM 818 C C . ALA A 1 107 ? 1.124 -3.206 -19.857 1.00 89.12 107 ALA A C 1
ATOM 820 O O . ALA A 1 107 ? 0.749 -3.719 -18.798 1.00 89.12 107 ALA A O 1
ATOM 821 N N . LEU A 1 108 ? 1.973 -2.173 -19.880 1.00 88.31 108 LEU A N 1
ATOM 822 C CA . LEU A 1 108 ? 2.505 -1.544 -18.666 1.00 88.31 108 LEU A CA 1
ATOM 823 C C . LEU A 1 108 ? 1.417 -0.816 -17.869 1.00 88.31 108 LEU A C 1
ATOM 825 O O . LEU A 1 108 ? 1.405 -0.881 -16.638 1.00 88.31 108 LEU A O 1
ATOM 829 N N . GLU A 1 109 ? 0.488 -0.138 -18.540 1.00 88.06 109 GLU A N 1
ATOM 830 C CA . GLU A 1 109 ? -0.659 0.493 -17.888 1.00 88.06 109 GLU A CA 1
ATOM 831 C C . GLU A 1 109 ? -1.595 -0.543 -17.267 1.00 88.06 109 GLU A C 1
ATOM 833 O O . GLU A 1 109 ? -2.067 -0.365 -16.141 1.00 88.06 109 GLU A O 1
ATOM 838 N N . GLU A 1 110 ? -1.845 -1.654 -17.959 1.00 86.81 110 GLU A N 1
ATOM 839 C CA . GLU A 1 110 ? -2.640 -2.753 -17.423 1.00 86.81 110 GLU A CA 1
ATOM 840 C C . GLU A 1 110 ? -2.004 -3.369 -16.179 1.00 86.81 110 GLU A C 1
ATOM 842 O O . GLU A 1 110 ? -2.707 -3.629 -15.196 1.00 86.81 110 GLU A O 1
ATOM 847 N N . GLU A 1 111 ? -0.689 -3.584 -16.203 1.00 86.56 111 GLU A N 1
ATOM 848 C CA . GLU A 1 111 ? 0.062 -4.068 -15.051 1.00 86.56 111 GLU A CA 1
ATOM 849 C C . GLU A 1 111 ? 0.002 -3.061 -13.902 1.00 86.56 111 GLU A C 1
ATOM 851 O O . GLU A 1 111 ? -0.370 -3.432 -12.787 1.00 86.56 111 GLU A O 1
ATOM 856 N N . ARG A 1 112 ? 0.245 -1.774 -14.176 1.00 87.12 112 ARG A N 1
ATOM 857 C CA . ARG A 1 112 ? 0.137 -0.700 -13.180 1.00 87.12 112 ARG A CA 1
ATOM 858 C C . ARG A 1 112 ? -1.249 -0.664 -12.542 1.00 87.12 112 ARG A C 1
ATOM 860 O O . ARG A 1 112 ? -1.353 -0.549 -11.327 1.00 87.12 112 ARG A O 1
ATOM 867 N N . ARG A 1 113 ? -2.324 -0.824 -13.320 1.00 87.44 113 ARG A N 1
ATOM 868 C CA . ARG A 1 113 ? -3.704 -0.860 -12.797 1.00 87.44 113 ARG A CA 1
ATOM 869 C C . ARG A 1 113 ? -3.989 -2.075 -11.911 1.00 87.44 113 ARG A C 1
ATOM 871 O O . ARG A 1 113 ? -4.906 -2.004 -11.094 1.00 87.44 113 ARG A O 1
ATOM 878 N N . ARG A 1 114 ? -3.243 -3.173 -12.074 1.00 85.38 114 ARG A N 1
ATOM 879 C CA . ARG A 1 114 ? -3.338 -4.379 -11.231 1.00 85.38 114 ARG A CA 1
ATOM 880 C C . ARG A 1 114 ? -2.506 -4.285 -9.951 1.00 85.38 114 ARG A C 1
ATOM 882 O O . ARG A 1 114 ? -2.784 -5.025 -9.015 1.00 85.38 114 ARG A O 1
ATOM 889 N N . GLN A 1 115 ? -1.513 -3.399 -9.899 1.00 88.94 115 GLN A N 1
ATOM 890 C CA . GLN A 1 115 ? -0.694 -3.183 -8.704 1.00 88.94 115 GLN A CA 1
ATOM 891 C C . GLN A 1 115 ? -1.510 -2.582 -7.551 1.00 88.94 115 GLN A C 1
ATOM 893 O O . GLN A 1 115 ? -2.614 -2.068 -7.742 1.00 88.94 115 GLN A O 1
ATOM 898 N N . SER A 1 116 ? -0.953 -2.621 -6.342 1.00 90.31 116 SER A N 1
ATOM 899 C CA . SER A 1 116 ? -1.586 -2.053 -5.154 1.00 90.31 116 SER A CA 1
ATOM 900 C C . SER A 1 116 ? -1.774 -0.529 -5.278 1.00 90.31 116 SER A C 1
ATOM 902 O O . SER A 1 116 ? -0.992 0.176 -5.921 1.00 90.31 116 SER A O 1
ATOM 904 N N . GLN A 1 117 ? -2.819 0.011 -4.641 1.00 91.94 117 GLN A N 1
ATOM 905 C CA . GLN A 1 117 ? -3.086 1.459 -4.627 1.00 91.94 117 GLN A CA 1
ATOM 906 C C . GLN A 1 117 ? -1.900 2.299 -4.104 1.00 91.94 117 GLN A C 1
ATOM 908 O O . GLN A 1 117 ? -1.607 3.336 -4.704 1.00 91.94 117 GLN A O 1
ATOM 913 N N . PRO A 1 118 ? -1.174 1.881 -3.044 1.00 92.81 118 PRO A N 1
ATOM 914 C CA . PRO A 1 118 ? 0.025 2.591 -2.598 1.00 92.81 118 PRO A CA 1
ATOM 915 C C . PRO A 1 118 ? 1.143 2.636 -3.643 1.00 92.81 118 PRO A C 1
ATOM 917 O O . PRO A 1 118 ? 1.830 3.652 -3.737 1.00 92.81 118 PRO A O 1
ATOM 920 N N . VAL A 1 119 ? 1.319 1.577 -4.442 1.00 92.38 119 VAL A N 1
ATOM 921 C CA . VAL A 1 119 ? 2.303 1.552 -5.536 1.00 92.38 119 VAL A CA 1
ATOM 922 C C . VAL A 1 119 ? 1.869 2.478 -6.670 1.00 92.38 119 VAL A C 1
ATOM 924 O O . VAL A 1 119 ? 2.654 3.328 -7.085 1.00 92.38 119 VAL A O 1
ATOM 927 N N . GLN A 1 120 ? 0.604 2.401 -7.101 1.00 92.50 120 GLN A N 1
ATOM 928 C CA . GLN A 1 120 ? 0.054 3.264 -8.158 1.00 92.50 120 GLN A CA 1
ATOM 929 C C . GLN A 1 120 ? 0.204 4.755 -7.836 1.00 92.50 120 GLN A C 1
ATOM 931 O O . GLN A 1 120 ? 0.528 5.556 -8.710 1.00 92.50 120 GLN A O 1
ATOM 936 N N . ARG A 1 121 ? -0.025 5.117 -6.570 1.00 93.25 121 ARG A N 1
ATOM 937 C CA . ARG A 1 121 ? 0.034 6.497 -6.073 1.00 93.25 121 ARG A CA 1
ATOM 938 C C . ARG A 1 121 ? 1.416 6.915 -5.567 1.00 93.25 121 ARG A C 1
ATOM 940 O O . ARG A 1 121 ? 1.538 8.027 -5.068 1.00 93.25 121 ARG A O 1
ATOM 947 N N . GLN A 1 122 ? 2.420 6.037 -5.654 1.00 90.25 122 GLN A N 1
ATOM 948 C CA . GLN A 1 122 ? 3.788 6.283 -5.175 1.00 90.25 122 GLN A CA 1
ATOM 949 C C . GLN A 1 122 ? 3.832 6.767 -3.713 1.00 90.25 122 GLN A C 1
ATOM 951 O O . GLN A 1 122 ? 4.641 7.609 -3.335 1.00 90.25 122 GLN A O 1
ATOM 956 N N . LEU A 1 123 ? 2.945 6.226 -2.873 1.00 90.94 123 LEU A N 1
ATOM 957 C CA . LEU A 1 123 ? 2.879 6.580 -1.457 1.00 90.94 123 LEU A CA 1
ATOM 958 C C . LEU A 1 123 ? 4.054 5.962 -0.684 1.00 90.94 123 LEU A C 1
ATOM 960 O O . LEU A 1 123 ? 4.514 4.870 -1.049 1.00 90.94 123 LEU A O 1
ATOM 964 N N . PRO A 1 124 ? 4.516 6.612 0.403 1.00 91.00 124 PRO A N 1
ATOM 965 C CA . PRO A 1 124 ? 5.556 6.056 1.259 1.00 91.00 124 PRO A CA 1
ATOM 966 C C . PRO A 1 124 ? 5.103 4.713 1.840 1.00 91.00 124 PRO A C 1
ATOM 968 O O . PRO A 1 124 ? 3.974 4.567 2.312 1.00 91.00 124 PRO A O 1
ATOM 971 N N . ARG A 1 125 ? 5.996 3.720 1.794 1.00 90.81 125 ARG A N 1
ATOM 972 C CA . ARG A 1 125 ? 5.762 2.362 2.302 1.00 90.81 125 ARG A CA 1
ATOM 973 C C . ARG A 1 125 ? 6.775 2.021 3.399 1.00 90.81 125 ARG A C 1
ATOM 975 O O . ARG A 1 125 ? 7.892 2.539 3.357 1.00 90.81 125 ARG A O 1
ATOM 982 N N . PRO A 1 126 ? 6.421 1.156 4.368 1.00 89.25 126 PRO A N 1
ATOM 983 C CA . PRO A 1 126 ? 7.326 0.776 5.448 1.00 89.25 126 PRO A CA 1
ATOM 984 C C . PRO A 1 126 ? 8.652 0.197 4.936 1.00 89.25 126 PRO A C 1
ATOM 986 O O . PRO A 1 126 ? 8.669 -0.686 4.077 1.00 89.25 126 PRO A O 1
ATOM 989 N N . ALA A 1 127 ? 9.766 0.679 5.495 1.00 86.31 127 ALA A N 1
ATOM 990 C CA . ALA A 1 127 ? 11.113 0.188 5.186 1.00 86.31 127 ALA A CA 1
ATOM 991 C C . ALA A 1 127 ? 11.396 -1.222 5.734 1.00 86.31 127 ALA A C 1
ATOM 993 O O . ALA A 1 127 ? 12.287 -1.923 5.244 1.00 86.31 127 ALA A O 1
ATOM 994 N N . ASP A 1 128 ? 10.655 -1.619 6.766 1.00 87.00 128 ASP A N 1
ATOM 995 C CA . ASP A 1 128 ? 10.728 -2.930 7.390 1.00 87.00 128 ASP A CA 1
ATOM 996 C C . ASP A 1 128 ? 9.316 -3.476 7.606 1.00 87.00 128 ASP A C 1
ATOM 998 O O . ASP A 1 128 ? 8.402 -2.731 7.973 1.00 87.00 128 ASP A O 1
ATOM 1002 N N . VAL A 1 129 ? 9.137 -4.769 7.345 1.00 88.38 129 VAL A N 1
ATOM 1003 C CA . VAL A 1 129 ? 7.833 -5.433 7.401 1.00 88.38 129 VAL A CA 1
ATOM 1004 C C . VAL A 1 129 ? 7.782 -6.293 8.657 1.00 88.38 129 VAL A C 1
ATOM 1006 O O . VAL A 1 129 ? 8.494 -7.290 8.791 1.00 88.38 129 VAL A O 1
ATOM 1009 N N . ASN A 1 130 ? 6.923 -5.899 9.597 1.00 87.62 130 ASN A N 1
ATOM 1010 C CA . ASN A 1 130 ? 6.796 -6.598 10.865 1.00 87.62 130 ASN A CA 1
ATOM 1011 C C . ASN A 1 130 ? 5.963 -7.882 10.720 1.00 87.62 130 ASN A C 1
ATOM 1013 O O . ASN A 1 130 ? 4.736 -7.846 10.715 1.00 87.62 130 ASN A O 1
ATOM 1017 N N . ASN A 1 131 ? 6.647 -9.023 10.697 1.00 86.50 131 ASN A N 1
ATOM 1018 C CA . ASN A 1 131 ? 6.033 -10.348 10.611 1.00 86.50 131 ASN A CA 1
ATOM 1019 C C . ASN A 1 131 ? 5.479 -10.875 11.951 1.00 86.50 131 ASN A C 1
ATOM 1021 O O . ASN A 1 131 ? 4.765 -11.873 11.967 1.00 86.50 131 ASN A O 1
ATOM 1025 N N . SER A 1 132 ? 5.765 -10.214 13.081 1.00 86.38 132 SER A N 1
ATOM 1026 C CA . SER A 1 132 ? 5.295 -10.647 14.414 1.00 86.38 132 SER A CA 1
ATOM 1027 C C . SER A 1 132 ? 3.797 -10.438 14.654 1.00 86.38 132 SER A C 1
ATOM 1029 O O . SER A 1 132 ? 3.272 -10.871 15.677 1.00 86.38 132 SER A O 1
ATOM 1031 N N . ILE A 1 133 ? 3.104 -9.775 13.724 1.00 85.50 133 ILE A N 1
ATOM 1032 C CA . ILE A 1 133 ? 1.655 -9.563 13.804 1.00 85.50 133 ILE A CA 1
ATOM 1033 C C . ILE A 1 133 ? 0.855 -10.853 13.588 1.00 85.50 133 ILE A C 1
ATOM 1035 O O . ILE A 1 133 ? -0.303 -10.918 14.003 1.00 85.50 133 ILE A O 1
ATOM 1039 N N . LEU A 1 134 ? 1.461 -11.847 12.930 1.00 85.69 134 LEU A N 1
ATOM 1040 C CA . LEU A 1 134 ? 0.864 -13.158 12.720 1.00 85.69 134 LEU A CA 1
ATOM 1041 C C . LEU A 1 134 ? 1.039 -14.014 13.966 1.00 85.69 134 LEU A C 1
ATOM 1043 O O . LEU A 1 134 ? 2.105 -14.037 14.592 1.00 85.69 134 LEU A O 1
ATOM 1047 N N . ARG A 1 135 ? 0.005 -14.788 14.295 1.00 84.75 135 ARG A N 1
ATOM 1048 C CA . ARG A 1 135 ? 0.146 -15.857 15.288 1.00 84.75 135 ARG A CA 1
ATOM 1049 C C . ARG A 1 135 ? 1.123 -16.902 14.751 1.00 84.75 135 ARG A C 1
ATOM 1051 O O . ARG A 1 135 ? 1.088 -17.257 13.579 1.00 84.75 135 ARG A O 1
ATOM 1058 N N . THR A 1 136 ? 2.004 -17.412 15.608 1.00 80.88 136 THR A N 1
ATOM 1059 C CA . THR A 1 136 ? 3.002 -18.424 15.227 1.00 80.88 136 THR A CA 1
ATOM 1060 C C . THR A 1 136 ? 2.842 -19.701 16.050 1.00 80.88 136 THR A C 1
ATOM 1062 O O . THR A 1 136 ? 2.400 -19.678 17.203 1.00 80.88 136 THR A O 1
ATOM 1065 N N . GLY A 1 137 ? 3.189 -20.841 15.446 1.00 77.12 137 GLY A N 1
ATOM 1066 C CA . GLY A 1 137 ? 3.214 -22.144 16.116 1.00 77.12 137 GLY A CA 1
ATOM 1067 C C . GLY A 1 137 ? 1.847 -22.582 16.652 1.00 77.12 137 GLY A C 1
ATOM 1068 O O . GLY A 1 137 ? 0.852 -22.572 15.931 1.00 77.12 137 GLY A O 1
ATOM 1069 N N . ALA A 1 138 ? 1.798 -22.960 17.932 1.00 66.88 138 ALA A N 1
ATOM 1070 C CA . ALA A 1 138 ? 0.598 -23.495 18.582 1.00 66.88 138 ALA A CA 1
ATOM 1071 C C . ALA A 1 138 ? -0.595 -22.518 18.604 1.00 66.88 138 ALA A C 1
ATOM 1073 O O . ALA A 1 138 ? -1.734 -22.959 18.668 1.00 66.88 138 ALA A O 1
ATOM 1074 N N . GLN A 1 139 ? -0.342 -21.206 18.524 1.00 71.75 139 GLN A N 1
ATOM 1075 C CA . GLN A 1 139 ? -1.385 -20.172 18.521 1.00 71.75 139 GLN A CA 1
ATOM 1076 C C . GLN A 1 139 ? -2.049 -19.995 17.148 1.00 71.75 139 GLN A C 1
ATOM 1078 O O . GLN A 1 139 ? -3.169 -19.504 17.069 1.00 71.75 139 GLN A O 1
ATOM 1083 N N . ALA A 1 140 ? -1.358 -20.361 16.063 1.00 70.94 140 ALA A N 1
ATOM 1084 C CA . ALA A 1 140 ? -1.912 -20.313 14.709 1.00 70.94 140 ALA A CA 1
ATOM 1085 C C . ALA A 1 140 ? -2.792 -21.535 14.414 1.00 70.94 140 ALA A C 1
ATOM 1087 O O . ALA A 1 140 ? -3.783 -21.437 13.698 1.00 70.94 140 ALA A O 1
ATOM 1088 N N . ALA A 1 141 ? -2.431 -22.685 14.990 1.00 71.38 141 ALA A N 1
ATOM 1089 C CA . ALA A 1 141 ? -3.119 -23.957 14.798 1.00 71.38 141 ALA A CA 1
ATOM 1090 C C . ALA A 1 141 ? -4.231 -24.218 15.829 1.00 71.38 141 ALA A C 1
ATOM 1092 O O . ALA A 1 141 ? -4.712 -25.347 15.906 1.00 71.38 141 ALA A O 1
ATOM 1093 N N . ASP A 1 142 ? -4.614 -23.219 16.632 1.00 77.25 142 ASP A N 1
ATOM 1094 C CA . ASP A 1 142 ? -5.637 -23.379 17.665 1.00 77.25 142 ASP A CA 1
ATOM 1095 C C . ASP A 1 142 ? -7.013 -23.676 17.026 1.00 77.25 142 ASP A C 1
ATOM 1097 O O . ASP A 1 142 ? -7.608 -22.797 16.389 1.00 77.25 142 ASP A O 1
ATOM 1101 N N . PRO A 1 143 ? -7.561 -24.897 17.194 1.00 75.81 143 PRO A N 1
ATOM 1102 C CA . PRO A 1 143 ? -8.856 -25.266 16.631 1.00 75.81 143 PRO A CA 1
ATOM 1103 C C . PRO A 1 143 ? -10.029 -24.500 17.262 1.00 75.81 143 PRO A C 1
ATOM 1105 O O . PRO A 1 143 ? -11.136 -24.546 16.727 1.00 75.81 143 PRO A O 1
ATOM 1108 N N . GLN A 1 144 ? -9.816 -23.810 18.391 1.00 83.06 144 GLN A N 1
ATOM 1109 C CA . GLN A 1 144 ? -10.839 -23.018 19.083 1.00 83.06 144 GLN A CA 1
ATOM 1110 C C . GLN A 1 144 ? -10.935 -21.564 18.591 1.00 83.06 144 GLN A C 1
ATOM 1112 O O . GLN A 1 144 ? -11.709 -20.782 19.145 1.00 83.06 144 GLN A O 1
ATOM 1117 N N . MET A 1 145 ? -10.205 -21.189 17.536 1.00 81.12 145 MET A N 1
ATOM 1118 C CA . MET A 1 145 ? -10.254 -19.835 16.981 1.00 81.12 145 MET A CA 1
ATOM 1119 C C . MET A 1 145 ? -11.662 -19.457 16.494 1.00 81.12 145 MET A C 1
ATOM 1121 O O . MET A 1 145 ? -12.268 -20.119 15.638 1.00 81.12 145 MET A O 1
ATOM 1125 N N . SER A 1 146 ? -12.162 -18.324 16.998 1.00 90.94 146 SER A N 1
ATOM 1126 C CA . SER A 1 146 ? -13.424 -17.731 16.546 1.00 90.94 146 SER A CA 1
ATOM 1127 C C . SER A 1 146 ? -13.378 -17.446 15.042 1.00 90.94 146 SER A C 1
ATOM 1129 O O . SER A 1 146 ? -12.317 -17.178 14.477 1.00 90.94 146 SER A O 1
ATOM 1131 N N . ALA A 1 147 ? -14.534 -17.472 14.375 1.00 90.62 147 ALA A N 1
ATOM 1132 C CA . ALA A 1 147 ? -14.627 -17.142 12.951 1.00 90.62 147 ALA A CA 1
ATOM 1133 C C . ALA A 1 147 ? -14.041 -15.751 12.639 1.00 90.62 147 ALA A C 1
ATOM 1135 O O . ALA A 1 147 ? -13.337 -15.598 11.645 1.00 90.62 147 ALA A O 1
ATOM 1136 N N . ILE A 1 148 ? -14.254 -14.776 13.531 1.00 90.19 148 ILE A N 1
ATOM 1137 C CA . ILE A 1 148 ? -13.705 -13.417 13.398 1.00 90.19 148 ILE A CA 1
ATOM 1138 C C . ILE A 1 148 ? -12.177 -13.441 13.487 1.00 90.19 148 ILE A C 1
ATOM 1140 O O . ILE A 1 148 ? -11.504 -12.870 12.640 1.00 90.19 148 ILE A O 1
ATOM 1144 N N . GLN A 1 149 ? -11.617 -14.165 14.459 1.00 90.56 149 GLN A N 1
ATOM 1145 C CA . GLN A 1 149 ? -10.164 -14.274 14.628 1.00 90.56 149 GLN A CA 1
ATOM 1146 C C . GLN A 1 149 ? -9.508 -14.960 13.427 1.00 90.56 149 GLN A C 1
ATOM 1148 O O . GLN A 1 149 ? -8.455 -14.526 12.973 1.00 90.56 149 GLN A O 1
ATOM 1153 N N . ARG A 1 150 ? -10.140 -16.003 12.875 1.00 89.75 150 ARG A N 1
ATOM 1154 C CA . ARG A 1 150 ? -9.661 -16.654 11.647 1.00 89.75 150 ARG A CA 1
ATOM 1155 C C . ARG A 1 150 ? -9.675 -15.696 10.458 1.00 89.75 150 ARG A C 1
ATOM 1157 O O . ARG A 1 150 ? -8.694 -15.643 9.727 1.00 89.75 150 ARG A O 1
ATOM 1164 N N . ALA A 1 151 ? -10.745 -14.918 10.288 1.00 91.25 151 ALA A N 1
ATOM 1165 C CA . ALA A 1 151 ? -10.817 -13.904 9.238 1.00 91.25 151 ALA A CA 1
ATOM 1166 C C . ALA A 1 151 ? -9.742 -12.814 9.410 1.00 91.25 151 ALA A C 1
ATOM 1168 O O . ALA A 1 151 ? -9.103 -12.427 8.436 1.00 91.25 151 ALA A O 1
ATOM 1169 N N . GLU A 1 152 ? -9.491 -12.358 10.640 1.00 91.25 152 GLU A N 1
ATOM 1170 C CA . GLU A 1 152 ? -8.430 -11.389 10.936 1.00 91.25 152 GLU A CA 1
ATOM 1171 C C . GLU A 1 152 ? -7.037 -11.910 10.567 1.00 91.25 152 GLU A C 1
ATOM 1173 O O . GLU A 1 152 ? -6.255 -11.165 9.981 1.00 91.25 152 GLU A O 1
ATOM 1178 N N . GLU A 1 153 ? -6.705 -13.162 10.899 1.00 90.94 153 GLU A N 1
ATOM 1179 C CA . GLU A 1 153 ? -5.405 -13.736 10.525 1.00 90.94 153 GLU A CA 1
ATOM 1180 C C . GLU A 1 153 ? -5.254 -13.846 9.000 1.00 90.94 153 GLU A C 1
ATOM 1182 O O . GLU A 1 153 ? -4.207 -13.462 8.486 1.00 90.94 153 GLU A O 1
ATOM 1187 N N . LEU A 1 154 ? -6.306 -14.245 8.270 1.00 91.25 154 LEU A N 1
ATOM 1188 C CA . LEU A 1 154 ? -6.287 -14.282 6.798 1.00 91.25 154 LEU A CA 1
ATOM 1189 C C . LEU A 1 154 ? -6.029 -12.897 6.187 1.00 91.25 154 LEU A C 1
ATOM 1191 O O . LEU A 1 154 ? -5.249 -12.760 5.247 1.00 91.25 154 LEU A O 1
ATOM 1195 N N . ILE A 1 155 ? -6.649 -11.850 6.739 1.00 93.06 155 ILE A N 1
ATOM 1196 C CA . ILE A 1 155 ? -6.437 -10.472 6.277 1.00 93.06 155 ILE A CA 1
ATOM 1197 C C . ILE A 1 155 ? -4.998 -10.018 6.557 1.00 93.06 155 ILE A C 1
ATOM 1199 O O . ILE A 1 155 ? -4.379 -9.373 5.709 1.00 93.06 155 ILE A O 1
ATOM 1203 N N . LYS A 1 156 ? -4.448 -10.340 7.735 1.00 93.69 156 LYS A N 1
ATOM 1204 C CA . LYS A 1 156 ? -3.062 -9.989 8.091 1.00 93.69 156 LYS A CA 1
ATOM 1205 C C . LYS A 1 156 ? -2.052 -10.702 7.199 1.00 93.69 156 LYS A C 1
ATOM 1207 O O . LYS A 1 156 ? -1.058 -10.089 6.816 1.00 93.69 156 LYS A O 1
ATOM 1212 N N . GLU A 1 157 ? -2.298 -11.971 6.894 1.00 92.75 157 GLU A N 1
ATOM 1213 C CA . GLU A 1 157 ? -1.460 -12.764 6.000 1.00 92.75 157 GLU A CA 1
ATOM 1214 C C . GLU A 1 157 ? -1.425 -12.135 4.605 1.00 92.75 157 GLU A C 1
ATOM 1216 O O . GLU A 1 157 ? -0.346 -11.770 4.140 1.00 92.75 157 GLU A O 1
ATOM 1221 N N . GLU A 1 158 ? -2.589 -11.883 3.995 1.00 93.38 158 GLU A N 1
ATOM 1222 C CA . GLU A 1 158 ? -2.682 -11.245 2.673 1.00 93.38 158 GLU A CA 1
ATOM 1223 C C . GLU A 1 158 ? -2.008 -9.863 2.659 1.00 93.38 158 GLU A C 1
ATOM 1225 O O . GLU A 1 158 ? -1.251 -9.530 1.745 1.00 93.38 158 GLU A O 1
ATOM 1230 N N . MET A 1 159 ? -2.204 -9.065 3.713 1.00 93.62 159 MET A N 1
ATOM 1231 C CA . MET A 1 159 ? -1.543 -7.767 3.861 1.00 93.62 159 MET A CA 1
ATOM 1232 C C . MET A 1 159 ? -0.012 -7.896 3.843 1.00 93.62 159 MET A C 1
ATOM 1234 O O . MET A 1 159 ? 0.664 -7.107 3.178 1.00 93.62 159 MET A O 1
ATOM 1238 N N . LEU A 1 160 ? 0.554 -8.870 4.561 1.00 94.19 160 LEU A N 1
ATOM 1239 C CA . LEU A 1 160 ? 1.999 -9.103 4.565 1.00 94.19 160 LEU A CA 1
ATOM 1240 C C . LEU A 1 160 ? 2.492 -9.587 3.205 1.00 94.19 160 LEU A C 1
ATOM 1242 O O . LEU A 1 160 ? 3.512 -9.089 2.728 1.00 94.19 160 LEU A O 1
ATOM 1246 N N . VAL A 1 161 ? 1.762 -10.497 2.557 1.00 95.00 161 VAL A N 1
ATOM 1247 C CA . VAL A 1 161 ? 2.080 -10.973 1.204 1.00 95.00 161 VAL A CA 1
ATOM 1248 C C . VAL A 1 161 ? 2.162 -9.795 0.232 1.00 95.00 161 VAL A C 1
ATOM 1250 O O . VAL A 1 161 ? 3.160 -9.660 -0.478 1.00 95.00 161 VAL A O 1
ATOM 1253 N N . MET A 1 162 ? 1.182 -8.886 0.258 1.00 93.38 162 MET A N 1
ATOM 1254 C CA . MET A 1 162 ? 1.196 -7.671 -0.562 1.00 93.38 162 MET A CA 1
ATOM 1255 C C . MET A 1 162 ? 2.408 -6.776 -0.266 1.00 93.38 162 MET A C 1
ATOM 1257 O O . MET A 1 162 ? 3.082 -6.332 -1.193 1.00 93.38 162 MET A O 1
ATOM 1261 N N . LEU A 1 163 ? 2.728 -6.533 1.010 1.00 93.38 163 LEU A N 1
ATOM 1262 C CA . LEU A 1 163 ? 3.874 -5.699 1.399 1.00 93.38 163 LEU A CA 1
ATOM 1263 C C . LEU A 1 163 ? 5.215 -6.310 0.973 1.00 93.38 163 LEU A C 1
ATOM 1265 O O . LEU A 1 163 ? 6.094 -5.594 0.491 1.00 93.38 163 LEU A O 1
ATOM 1269 N N . HIS A 1 164 ? 5.382 -7.624 1.140 1.00 93.56 164 HIS A N 1
ATOM 1270 C CA . HIS A 1 164 ? 6.582 -8.336 0.710 1.00 93.56 164 HIS A CA 1
ATOM 1271 C C . HIS A 1 164 ? 6.707 -8.356 -0.819 1.00 93.56 164 HIS A C 1
ATOM 1273 O O . HIS A 1 164 ? 7.803 -8.133 -1.334 1.00 93.56 164 HIS A O 1
ATOM 1279 N N . TYR A 1 165 ? 5.602 -8.550 -1.545 1.00 94.12 165 TYR A N 1
ATOM 1280 C CA . TYR A 1 165 ? 5.580 -8.489 -3.006 1.00 94.12 165 TYR A CA 1
ATOM 1281 C C . TYR A 1 165 ? 5.963 -7.097 -3.520 1.00 94.12 165 TYR A C 1
ATOM 1283 O O . TYR A 1 165 ? 6.845 -6.980 -4.376 1.00 94.12 165 TYR A O 1
ATOM 1291 N N . ASP A 1 166 ? 5.361 -6.046 -2.957 1.00 93.12 166 ASP A N 1
ATOM 1292 C CA . ASP A 1 166 ? 5.627 -4.659 -3.336 1.00 93.12 166 ASP A CA 1
ATOM 1293 C C . ASP A 1 166 ? 7.075 -4.254 -3.030 1.00 93.12 166 ASP A C 1
ATOM 1295 O O . ASP A 1 166 ? 7.693 -3.576 -3.844 1.00 93.12 166 ASP A O 1
ATOM 1299 N N . ALA A 1 167 ? 7.653 -4.701 -1.910 1.00 92.00 167 ALA A N 1
ATOM 1300 C CA . ALA A 1 167 ? 9.048 -4.414 -1.566 1.00 92.00 167 ALA A CA 1
ATOM 1301 C C . ALA A 1 167 ? 10.056 -5.028 -2.557 1.00 92.00 167 ALA A C 1
ATOM 1303 O O . ALA A 1 167 ? 11.092 -4.422 -2.820 1.00 92.00 167 ALA A O 1
ATOM 1304 N N . VAL A 1 168 ? 9.757 -6.204 -3.122 1.00 91.94 168 VAL A N 1
ATOM 1305 C CA . VAL A 1 168 ? 10.638 -6.884 -4.091 1.00 91.94 168 VAL A CA 1
ATOM 1306 C C . VAL A 1 168 ? 10.501 -6.296 -5.494 1.00 91.94 168 VAL A C 1
ATOM 1308 O O . VAL A 1 168 ? 11.508 -6.080 -6.163 1.00 91.94 168 VAL A O 1
ATOM 1311 N N . HIS A 1 169 ? 9.269 -6.052 -5.949 1.00 90.75 169 HIS A N 1
ATOM 1312 C CA . HIS A 1 169 ? 8.998 -5.679 -7.342 1.00 90.75 169 HIS A CA 1
ATOM 1313 C C . HIS A 1 169 ? 8.960 -4.165 -7.563 1.00 90.75 169 HIS A C 1
ATOM 1315 O O . HIS A 1 169 ? 9.309 -3.697 -8.641 1.00 90.75 169 HIS A O 1
ATOM 1321 N N . ASN A 1 170 ? 8.535 -3.397 -6.557 1.00 90.50 170 ASN A N 1
ATOM 1322 C CA . ASN A 1 170 ? 8.366 -1.947 -6.635 1.00 90.50 170 ASN A CA 1
ATOM 1323 C C . ASN A 1 170 ? 8.909 -1.271 -5.359 1.00 90.50 170 ASN A C 1
ATOM 1325 O O . ASN A 1 170 ? 8.132 -0.669 -4.607 1.00 90.50 170 ASN A O 1
ATOM 1329 N N . PRO A 1 171 ? 10.218 -1.364 -5.058 1.00 91.00 171 PRO A N 1
ATOM 1330 C CA . PRO A 1 171 ? 10.780 -0.721 -3.876 1.00 91.00 171 PRO A CA 1
ATOM 1331 C C . PRO A 1 171 ? 10.694 0.809 -3.982 1.00 91.00 171 PRO A C 1
ATOM 1333 O O . PRO A 1 171 ? 10.901 1.390 -5.043 1.00 91.00 171 PRO A O 1
ATOM 1336 N N . THR A 1 172 ? 10.383 1.474 -2.869 1.00 90.62 172 THR A N 1
ATOM 1337 C CA . THR A 1 172 ? 10.491 2.940 -2.754 1.00 90.62 172 THR A CA 1
ATOM 1338 C C . THR A 1 172 ? 11.936 3.374 -2.520 1.00 90.62 172 THR A C 1
ATOM 1340 O O . THR A 1 172 ? 12.724 2.630 -1.934 1.00 90.62 172 THR A O 1
ATOM 1343 N N . ASP A 1 173 ? 12.260 4.623 -2.853 1.00 88.56 173 ASP A N 1
ATOM 1344 C CA . ASP A 1 173 ? 13.569 5.226 -2.556 1.00 88.56 173 ASP A CA 1
ATOM 1345 C C . ASP A 1 173 ? 13.924 5.130 -1.065 1.00 88.56 173 ASP A C 1
ATOM 1347 O O . ASP A 1 173 ? 15.054 4.803 -0.703 1.00 88.56 173 ASP A O 1
ATOM 1351 N N . SER A 1 174 ? 12.935 5.322 -0.185 1.00 88.06 174 SER A N 1
ATOM 1352 C CA . SER A 1 174 ? 13.100 5.167 1.264 1.00 88.06 174 SER A CA 1
ATOM 1353 C C . SER A 1 174 ? 13.491 3.735 1.655 1.00 88.06 174 SER A C 1
ATOM 1355 O O . SER A 1 174 ? 14.406 3.536 2.457 1.00 88.06 174 SER A O 1
ATOM 1357 N N . GLN A 1 175 ? 12.851 2.725 1.057 1.00 88.31 175 GLN A N 1
ATOM 1358 C CA . GLN A 1 175 ? 13.175 1.311 1.274 1.00 88.31 175 GLN A CA 1
ATOM 1359 C C . GLN A 1 175 ? 14.581 0.964 0.764 1.00 88.31 175 GLN A C 1
ATOM 1361 O O . GLN A 1 175 ? 15.344 0.297 1.471 1.00 88.31 175 GLN A O 1
ATOM 1366 N N . LEU A 1 176 ? 14.955 1.459 -0.421 1.00 87.88 176 LEU A N 1
ATOM 1367 C CA . LEU A 1 176 ? 16.291 1.268 -0.991 1.00 87.88 176 LEU A CA 1
ATOM 1368 C C . LEU A 1 176 ? 17.367 1.910 -0.108 1.00 87.88 176 LEU A C 1
ATOM 1370 O O . LEU A 1 176 ? 18.342 1.249 0.259 1.00 87.88 176 LEU A O 1
ATOM 1374 N N . MET A 1 177 ? 17.159 3.151 0.328 1.00 87.69 177 MET A N 1
ATOM 1375 C CA . MET A 1 177 ? 18.074 3.856 1.225 1.00 87.69 177 MET A CA 1
ATOM 1376 C C . MET A 1 177 ? 18.217 3.142 2.578 1.00 87.69 177 MET A C 1
ATOM 1378 O O . MET A 1 177 ? 19.335 2.925 3.053 1.00 87.69 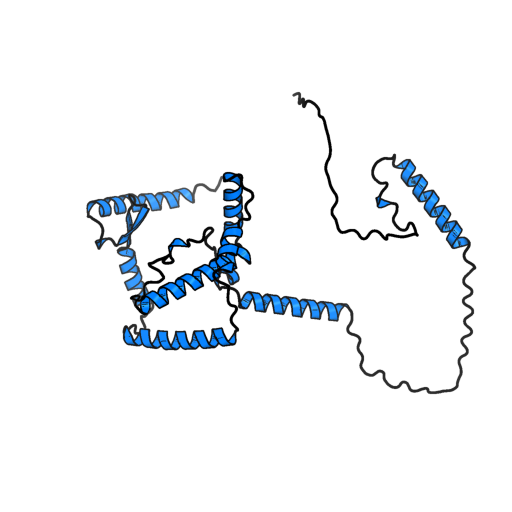177 MET A O 1
ATOM 1382 N N . ALA A 1 178 ? 17.108 2.709 3.183 1.00 85.88 178 ALA A N 1
ATOM 1383 C CA . ALA A 1 178 ? 17.128 1.969 4.443 1.00 85.88 178 ALA A CA 1
ATOM 1384 C C . ALA A 1 178 ? 17.842 0.612 4.316 1.00 85.88 178 ALA A C 1
ATOM 1386 O O . ALA A 1 178 ? 18.522 0.170 5.245 1.00 85.88 178 ALA A O 1
ATOM 1387 N N . SER A 1 179 ? 17.714 -0.063 3.170 1.00 83.31 179 SER A N 1
ATOM 1388 C CA . SER A 1 179 ? 18.437 -1.308 2.892 1.00 83.31 179 SER A CA 1
ATOM 1389 C C . SER A 1 179 ? 19.953 -1.088 2.784 1.00 83.31 179 SER A C 1
ATOM 1391 O O . SER A 1 179 ? 20.723 -1.813 3.417 1.00 83.31 179 SER A O 1
ATOM 1393 N N . SER A 1 180 ? 20.376 -0.025 2.092 1.00 84.25 180 SER A N 1
ATOM 1394 C CA . SER A 1 180 ? 21.784 0.357 1.938 1.00 84.25 180 SER A CA 1
ATOM 1395 C C . SER A 1 180 ? 22.429 0.694 3.286 1.00 84.25 180 SER A C 1
ATOM 1397 O O . SER A 1 180 ? 23.488 0.164 3.631 1.00 84.25 180 SER A O 1
ATOM 1399 N N . TYR A 1 181 ? 21.739 1.478 4.122 1.00 84.38 181 TYR A N 1
ATOM 1400 C CA . TYR A 1 181 ? 22.219 1.827 5.460 1.00 84.38 181 TYR A CA 1
ATOM 1401 C C . TYR A 1 181 ? 22.398 0.595 6.369 1.00 84.38 181 TYR A C 1
ATOM 1403 O O . TYR A 1 181 ? 23.379 0.495 7.112 1.00 84.38 181 TYR A O 1
ATOM 1411 N N . ARG A 1 182 ? 21.481 -0.381 6.289 1.00 80.06 182 ARG A N 1
ATOM 1412 C CA . ARG A 1 182 ? 21.585 -1.658 7.021 1.00 80.06 182 ARG A CA 1
ATOM 1413 C C . ARG A 1 182 ? 22.763 -2.504 6.533 1.00 80.06 182 ARG A C 1
ATOM 1415 O O . ARG A 1 182 ? 23.520 -3.013 7.361 1.00 80.06 182 ARG A O 1
ATOM 1422 N N . SER A 1 183 ? 22.953 -2.610 5.217 1.00 78.88 183 SER A N 1
ATOM 1423 C CA . SER A 1 183 ? 24.072 -3.354 4.626 1.00 78.88 183 SER A CA 1
ATOM 1424 C C . SER A 1 183 ? 25.425 -2.753 5.017 1.00 78.88 183 SER A C 1
ATOM 1426 O O . SER A 1 183 ? 26.344 -3.498 5.358 1.00 78.88 183 SER A O 1
ATOM 1428 N N . ALA A 1 184 ? 25.537 -1.420 5.035 1.00 81.38 184 ALA A N 1
ATOM 1429 C CA . ALA A 1 184 ? 26.756 -0.721 5.435 1.00 81.38 184 ALA A CA 1
ATOM 1430 C C . ALA A 1 184 ? 27.131 -0.982 6.905 1.00 81.38 184 ALA A C 1
ATOM 1432 O O . ALA A 1 184 ? 28.306 -1.146 7.224 1.00 81.38 184 ALA A O 1
ATOM 1433 N N . ARG A 1 185 ? 26.140 -1.066 7.806 1.00 81.69 185 ARG A N 1
ATOM 1434 C CA . ARG A 1 185 ? 26.370 -1.353 9.234 1.00 81.69 185 ARG A CA 1
ATOM 1435 C C . ARG A 1 185 ? 26.664 -2.818 9.533 1.00 81.69 185 ARG A C 1
ATOM 1437 O O . ARG A 1 185 ? 27.466 -3.100 10.416 1.00 81.69 185 ARG A O 1
ATOM 1444 N N . SER A 1 186 ? 25.993 -3.743 8.848 1.00 76.25 186 SER A N 1
ATOM 1445 C CA . SER A 1 186 ? 26.123 -5.174 9.137 1.00 76.25 186 SER A CA 1
ATOM 1446 C C . SER A 1 186 ? 27.401 -5.791 8.561 1.00 76.25 186 SER A C 1
ATOM 1448 O O . SER A 1 186 ? 27.719 -6.922 8.920 1.00 76.25 186 SER A O 1
ATOM 1450 N N . GLY A 1 187 ? 28.091 -5.113 7.633 1.00 69.75 187 GLY A N 1
ATOM 1451 C CA . GLY A 1 187 ? 29.263 -5.652 6.927 1.00 69.75 187 GLY A CA 1
ATOM 1452 C C . GLY A 1 187 ? 28.968 -6.892 6.069 1.00 69.75 187 GLY A C 1
ATOM 1453 O O . GLY A 1 187 ? 29.880 -7.466 5.482 1.00 69.75 187 GLY A O 1
ATOM 1454 N N . ASN A 1 188 ? 27.701 -7.308 5.994 1.00 64.88 188 ASN A N 1
ATOM 1455 C CA . ASN A 1 188 ? 27.254 -8.518 5.329 1.00 64.88 188 ASN A CA 1
ATOM 1456 C C . ASN A 1 188 ? 26.493 -8.127 4.060 1.00 64.88 188 ASN A C 1
ATOM 1458 O O . ASN A 1 188 ? 25.465 -7.454 4.138 1.00 64.88 188 ASN A O 1
ATOM 1462 N N . GLN A 1 189 ? 26.993 -8.555 2.900 1.00 64.38 189 GLN A N 1
ATOM 1463 C CA . GLN A 1 189 ? 26.385 -8.311 1.584 1.00 64.38 189 GLN A CA 1
ATOM 1464 C C . GLN A 1 189 ? 25.209 -9.269 1.329 1.00 64.38 189 GLN A C 1
ATOM 1466 O O . GLN A 1 189 ? 25.081 -9.857 0.256 1.00 64.38 189 GLN A O 1
ATOM 1471 N N . SER A 1 190 ? 24.364 -9.489 2.338 1.00 66.38 190 SER A N 1
ATOM 1472 C CA . SER A 1 190 ? 23.151 -10.277 2.146 1.00 66.38 190 SER A CA 1
ATOM 1473 C C . SER A 1 190 ? 22.188 -9.484 1.276 1.00 66.38 190 SER A C 1
ATOM 1475 O O . SER A 1 190 ? 21.967 -8.297 1.517 1.00 66.38 190 SER A O 1
ATOM 1477 N N . ASN A 1 191 ? 21.586 -10.148 0.289 1.00 76.31 191 ASN A N 1
ATOM 1478 C CA . ASN A 1 191 ? 20.557 -9.545 -0.548 1.00 76.31 191 ASN A CA 1
ATOM 1479 C C . ASN A 1 191 ? 19.444 -8.972 0.359 1.00 76.31 191 ASN A C 1
ATOM 1481 O O . ASN A 1 191 ? 18.846 -9.746 1.117 1.00 76.31 191 ASN A O 1
ATOM 1485 N N . PRO A 1 192 ? 19.150 -7.656 0.310 1.00 74.06 192 PRO A N 1
ATOM 1486 C CA . PRO A 1 192 ? 18.117 -7.050 1.153 1.00 74.06 192 PRO A CA 1
ATOM 1487 C C . PRO A 1 192 ? 16.731 -7.648 0.890 1.00 74.06 192 PRO A C 1
ATOM 1489 O O . PRO A 1 192 ? 15.877 -7.645 1.773 1.00 74.06 192 PRO A O 1
ATOM 1492 N N . ASN A 1 193 ? 16.535 -8.243 -0.289 1.00 85.44 193 ASN A N 1
ATOM 1493 C CA . ASN A 1 193 ? 15.290 -8.891 -0.670 1.00 85.44 193 ASN A CA 1
ATOM 1494 C C . ASN A 1 193 ? 15.157 -10.329 -0.148 1.00 85.44 193 ASN A C 1
ATOM 1496 O O . ASN A 1 193 ? 14.062 -10.875 -0.222 1.00 85.44 193 ASN A O 1
ATOM 1500 N N . ALA A 1 194 ? 16.207 -10.939 0.422 1.00 87.88 194 ALA A N 1
ATOM 1501 C CA . ALA A 1 194 ? 16.189 -12.347 0.841 1.00 87.88 194 ALA A CA 1
ATOM 1502 C C . ALA A 1 194 ? 15.081 -12.661 1.863 1.00 87.88 194 ALA A C 1
ATOM 1504 O O . ALA A 1 194 ? 14.450 -13.718 1.812 1.00 87.88 194 ALA A O 1
ATOM 1505 N N . VAL A 1 195 ? 14.808 -11.726 2.777 1.00 88.25 195 VAL A N 1
ATOM 1506 C CA . VAL A 1 195 ? 13.722 -11.864 3.762 1.00 88.25 195 VAL A CA 1
ATOM 1507 C C . VAL A 1 195 ? 12.362 -11.874 3.063 1.00 88.25 195 VAL A C 1
ATOM 1509 O O . VAL A 1 195 ? 11.506 -12.698 3.381 1.00 88.25 195 VAL A O 1
ATOM 1512 N N . HIS A 1 196 ? 12.175 -10.991 2.080 1.00 91.19 196 HIS A N 1
ATOM 1513 C CA . HIS A 1 196 ? 10.925 -10.884 1.340 1.00 91.19 196 HIS A CA 1
ATOM 1514 C C . HIS A 1 196 ? 10.697 -12.089 0.421 1.00 91.19 196 HIS A C 1
ATOM 1516 O O . HIS A 1 196 ? 9.591 -12.620 0.396 1.00 91.19 196 HIS A O 1
ATOM 1522 N N . THR A 1 197 ? 11.731 -12.580 -0.268 1.00 92.44 197 THR A N 1
ATOM 1523 C CA . THR A 1 197 ? 11.616 -13.772 -1.122 1.00 92.44 197 THR A CA 1
ATOM 1524 C C . THR A 1 197 ? 11.304 -15.021 -0.302 1.00 92.44 197 THR A C 1
ATOM 1526 O O . THR A 1 197 ? 10.388 -15.753 -0.655 1.00 92.44 197 THR A O 1
ATOM 1529 N N . THR A 1 198 ? 11.963 -15.212 0.847 1.00 92.88 198 THR A N 1
ATOM 1530 C CA . THR A 1 198 ? 11.696 -16.354 1.745 1.00 92.88 198 THR A CA 1
ATOM 1531 C C . THR A 1 198 ? 10.252 -16.354 2.263 1.00 92.88 198 THR A C 1
ATOM 1533 O O . THR A 1 198 ? 9.649 -17.410 2.451 1.00 92.88 198 THR A O 1
ATOM 1536 N N . PHE A 1 199 ? 9.680 -15.172 2.522 1.00 92.38 199 PHE A N 1
ATOM 1537 C CA . PHE A 1 199 ? 8.281 -15.064 2.935 1.00 92.38 199 PHE A CA 1
ATOM 1538 C C . PHE A 1 199 ? 7.324 -15.407 1.786 1.00 92.38 199 PHE A C 1
ATOM 1540 O O . PHE A 1 199 ? 6.386 -16.173 1.993 1.00 92.38 199 PHE A O 1
ATOM 1547 N N . LEU A 1 200 ? 7.589 -14.894 0.579 1.00 94.44 200 LEU A N 1
ATOM 1548 C CA . LEU A 1 200 ? 6.770 -15.144 -0.614 1.00 94.44 200 LEU A CA 1
ATOM 1549 C C . LEU A 1 200 ? 6.838 -16.598 -1.101 1.00 94.44 200 LEU A C 1
ATOM 1551 O O . LEU A 1 200 ? 5.877 -17.094 -1.678 1.00 94.44 200 LEU A O 1
ATOM 1555 N N . GLU A 1 201 ? 7.941 -17.302 -0.846 1.00 93.75 201 GLU A N 1
ATOM 1556 C CA . GLU A 1 201 ? 8.044 -18.746 -1.096 1.00 93.75 201 GLU A CA 1
ATOM 1557 C C . GLU A 1 201 ? 7.071 -19.553 -0.227 1.00 93.75 201 GLU A C 1
ATOM 1559 O O . GLU A 1 201 ? 6.532 -20.564 -0.675 1.00 93.75 201 GLU A O 1
ATOM 1564 N N . LYS A 1 202 ? 6.825 -19.104 1.011 1.00 92.12 202 LYS A N 1
ATOM 1565 C CA . LYS A 1 202 ? 5.851 -19.727 1.921 1.00 92.12 202 LYS A CA 1
ATOM 1566 C C . LYS A 1 202 ? 4.420 -19.272 1.640 1.00 92.12 202 LYS A C 1
ATOM 1568 O O . LYS A 1 202 ? 3.504 -20.074 1.784 1.00 92.12 202 LYS A O 1
ATOM 1573 N N . HIS A 1 203 ? 4.249 -18.013 1.238 1.00 91.69 203 HIS A N 1
ATOM 1574 C CA . HIS A 1 203 ? 2.954 -17.383 0.984 1.00 91.69 203 HIS A CA 1
ATOM 1575 C C . HIS A 1 203 ? 2.961 -16.718 -0.405 1.00 91.69 203 HIS A C 1
ATOM 1577 O O . HIS A 1 203 ? 3.307 -15.537 -0.531 1.00 91.69 203 HIS A O 1
ATOM 1583 N N . PRO A 1 204 ? 2.634 -17.475 -1.469 1.00 94.00 204 PRO A N 1
ATOM 1584 C CA . PRO A 1 204 ? 2.692 -16.973 -2.836 1.00 94.00 204 PRO A CA 1
ATOM 1585 C C . PRO A 1 204 ? 1.701 -15.836 -3.087 1.00 94.00 204 PRO A C 1
ATOM 1587 O O . PRO A 1 204 ? 0.532 -15.917 -2.718 1.00 94.00 204 PRO A O 1
ATOM 1590 N N . TYR A 1 205 ? 2.151 -14.804 -3.800 1.00 93.69 205 TYR A N 1
ATOM 1591 C CA . TYR A 1 205 ? 1.280 -13.715 -4.239 1.00 93.69 205 TYR A CA 1
ATOM 1592 C C . TYR A 1 205 ? 0.328 -14.184 -5.348 1.00 93.69 205 TYR A C 1
ATOM 1594 O O . TYR A 1 205 ? 0.766 -14.602 -6.426 1.00 93.69 205 TYR A O 1
ATOM 1602 N N . VAL A 1 206 ? -0.979 -14.081 -5.102 1.00 91.94 206 VAL A N 1
ATOM 1603 C CA . VAL A 1 206 ? -2.025 -14.471 -6.055 1.00 91.94 206 VAL A CA 1
ATOM 1604 C C . VAL A 1 206 ? -2.467 -13.259 -6.875 1.00 91.94 206 VAL A C 1
ATOM 1606 O O . VAL A 1 206 ? -2.877 -12.232 -6.341 1.00 91.94 206 VAL A O 1
ATOM 1609 N N . LYS A 1 207 ? -2.414 -13.383 -8.206 1.00 89.38 207 LYS A N 1
ATOM 1610 C CA . LYS A 1 207 ? -2.908 -12.354 -9.130 1.00 89.38 207 LYS A CA 1
ATOM 1611 C C . LYS A 1 207 ? -4.379 -12.608 -9.453 1.00 89.38 207 LYS A C 1
ATOM 1613 O O . LYS A 1 207 ? -4.720 -13.670 -9.967 1.00 89.38 207 LYS A O 1
ATOM 1618 N N . TYR A 1 208 ? -5.221 -11.608 -9.218 1.00 89.44 208 TYR A N 1
ATOM 1619 C CA . TYR A 1 208 ? -6.654 -11.663 -9.513 1.00 89.44 208 TYR A CA 1
ATOM 1620 C C . TYR A 1 208 ? -6.997 -10.938 -10.818 1.00 89.44 208 TYR A C 1
ATOM 1622 O O . TYR A 1 208 ? -6.349 -9.956 -11.198 1.00 89.44 208 TYR A O 1
ATOM 1630 N N . SER A 1 209 ? -8.033 -11.411 -11.515 1.00 90.94 209 SER A N 1
ATOM 1631 C CA . SER A 1 209 ? -8.533 -10.735 -12.716 1.00 90.94 209 SER A CA 1
ATOM 1632 C C . SER A 1 209 ? -9.305 -9.457 -12.359 1.00 90.94 209 SER A C 1
ATOM 1634 O O . SER A 1 209 ? -9.814 -9.299 -11.247 1.00 90.94 209 SER A O 1
ATOM 1636 N N . LYS A 1 210 ? -9.418 -8.526 -13.320 1.00 87.81 210 LYS A N 1
ATOM 1637 C CA . LYS A 1 210 ? -10.189 -7.280 -13.139 1.00 87.81 210 LYS A CA 1
ATOM 1638 C C . LYS A 1 210 ? -11.653 -7.584 -12.778 1.00 87.81 210 LYS A C 1
ATOM 1640 O O . LYS A 1 210 ? -12.211 -6.915 -11.911 1.00 87.81 210 LYS A O 1
ATOM 1645 N N . ASP A 1 211 ? -12.223 -8.631 -13.370 1.00 92.31 211 ASP A N 1
ATOM 1646 C CA . ASP A 1 211 ? -13.613 -9.043 -13.149 1.00 92.31 211 ASP A CA 1
ATOM 1647 C C . ASP A 1 211 ? -13.822 -9.631 -11.750 1.00 92.31 211 ASP A C 1
ATOM 1649 O O . ASP A 1 211 ? -14.791 -9.292 -11.074 1.00 92.31 211 ASP A O 1
ATOM 1653 N N . GLN A 1 212 ? -12.876 -10.445 -11.268 1.00 92.44 212 GLN A N 1
ATOM 1654 C CA . GLN A 1 212 ? -12.905 -10.979 -9.902 1.00 92.44 212 GLN A CA 1
ATOM 1655 C C . GLN A 1 212 ? -12.840 -9.856 -8.862 1.00 92.44 212 GLN A C 1
ATOM 1657 O O . GLN A 1 212 ? -13.608 -9.854 -7.903 1.00 92.44 212 GLN A O 1
ATOM 1662 N N . LEU A 1 213 ? -11.966 -8.866 -9.075 1.00 89.69 213 LEU A N 1
ATOM 1663 C CA . LEU A 1 213 ? -11.865 -7.701 -8.193 1.00 89.69 213 LEU A CA 1
ATOM 1664 C C . LEU A 1 213 ? -13.130 -6.833 -8.234 1.00 89.69 213 LEU A C 1
ATOM 1666 O O . LEU A 1 213 ? -13.509 -6.262 -7.212 1.00 89.69 213 LEU A O 1
ATOM 1670 N N . ALA A 1 214 ? -13.789 -6.719 -9.389 1.00 93.00 214 ALA A N 1
ATOM 1671 C CA . ALA A 1 214 ? -15.052 -5.997 -9.512 1.00 93.00 214 ALA A CA 1
ATOM 1672 C C . ALA A 1 214 ? -16.191 -6.713 -8.768 1.00 93.00 214 ALA A C 1
ATOM 1674 O O . ALA A 1 214 ? -16.900 -6.072 -7.993 1.00 93.00 214 ALA A O 1
ATOM 1675 N N . ALA A 1 215 ? -16.315 -8.033 -8.930 1.00 96.00 215 ALA A N 1
ATOM 1676 C CA . ALA A 1 215 ? -17.291 -8.841 -8.202 1.00 96.00 215 ALA A CA 1
ATOM 1677 C C . ALA A 1 215 ? -17.057 -8.782 -6.682 1.00 96.00 215 ALA A C 1
ATOM 1679 O O . ALA A 1 215 ? -17.989 -8.541 -5.920 1.00 96.00 215 ALA A O 1
ATOM 1680 N N . ALA A 1 216 ? -15.802 -8.901 -6.233 1.00 93.81 216 ALA A N 1
ATOM 1681 C CA . ALA A 1 216 ? -15.454 -8.787 -4.817 1.00 93.81 216 ALA A CA 1
ATOM 1682 C C . ALA A 1 216 ? -15.811 -7.407 -4.236 1.00 93.81 216 ALA A C 1
ATOM 1684 O O . ALA A 1 216 ? -16.332 -7.321 -3.127 1.00 93.81 216 ALA A O 1
ATOM 1685 N N . LYS A 1 217 ? -15.597 -6.320 -4.991 1.00 94.12 217 LYS A N 1
ATOM 1686 C CA . LYS A 1 217 ? -16.009 -4.968 -4.575 1.00 94.12 217 LYS A CA 1
ATOM 1687 C C . LYS A 1 217 ? -17.519 -4.840 -4.414 1.00 94.12 217 LYS A C 1
ATOM 1689 O O . LYS A 1 217 ? -17.951 -4.180 -3.477 1.00 94.12 217 LYS A O 1
ATOM 1694 N N . GLN A 1 218 ? -18.303 -5.459 -5.295 1.00 96.62 218 GLN A N 1
ATOM 1695 C CA . GLN A 1 218 ? -19.761 -5.456 -5.170 1.00 96.62 218 GLN A CA 1
ATOM 1696 C C . GLN A 1 218 ? -20.208 -6.191 -3.904 1.00 96.62 218 GLN A C 1
ATOM 1698 O O . GLN A 1 218 ? -21.017 -5.655 -3.155 1.00 96.62 218 GLN A O 1
ATOM 1703 N N . VAL A 1 219 ? -19.622 -7.358 -3.612 1.00 96.56 219 VAL A N 1
ATOM 1704 C CA . VAL A 1 219 ? -19.905 -8.099 -2.370 1.00 96.56 219 VAL A CA 1
ATOM 1705 C C . VAL A 1 219 ? -19.547 -7.262 -1.137 1.00 96.56 219 VAL A C 1
ATOM 1707 O O . VAL A 1 219 ? -20.348 -7.140 -0.214 1.00 96.56 219 VAL A O 1
ATOM 1710 N N . LEU A 1 220 ? -18.380 -6.612 -1.132 1.00 94.69 220 LEU A N 1
ATOM 1711 C CA . LEU A 1 220 ? -17.990 -5.728 -0.031 1.00 94.69 220 LEU A CA 1
ATOM 1712 C C . LEU A 1 220 ? -18.960 -4.555 0.143 1.00 94.69 220 LEU A C 1
ATOM 1714 O O . LEU A 1 220 ? -19.315 -4.240 1.271 1.00 94.69 220 LEU A O 1
ATOM 1718 N N . GLN A 1 221 ? -19.419 -3.935 -0.947 1.00 95.00 221 GLN A N 1
ATOM 1719 C CA . GLN A 1 221 ? -20.411 -2.858 -0.880 1.00 95.00 221 GLN A CA 1
ATOM 1720 C C . GLN A 1 221 ? -21.722 -3.338 -0.253 1.00 95.00 221 GLN A C 1
ATOM 1722 O O . GLN A 1 221 ? -22.226 -2.685 0.657 1.00 95.00 221 GLN A O 1
ATOM 1727 N N . THR A 1 222 ? -22.225 -4.507 -0.661 1.00 96.00 222 THR A N 1
ATOM 1728 C CA . THR A 1 222 ? -23.457 -5.059 -0.082 1.00 96.00 222 THR A CA 1
ATOM 1729 C C . THR A 1 222 ? -23.321 -5.345 1.413 1.00 96.00 222 THR A C 1
ATOM 1731 O O . THR A 1 222 ? -24.218 -5.014 2.183 1.00 96.00 222 THR A O 1
ATOM 1734 N N . GLU A 1 223 ? -22.184 -5.891 1.851 1.00 93.38 223 GLU A N 1
ATOM 1735 C CA . GLU A 1 223 ? -21.927 -6.153 3.273 1.00 93.38 223 GLU A CA 1
ATOM 1736 C C . GLU A 1 223 ? -21.754 -4.852 4.070 1.00 93.38 223 GLU A C 1
ATOM 1738 O O . GLU A 1 223 ? -22.268 -4.720 5.181 1.00 93.38 223 GLU A O 1
ATOM 1743 N N . MET A 1 224 ? -21.079 -3.849 3.497 1.00 91.12 224 MET A N 1
ATOM 1744 C CA . MET A 1 224 ? -20.944 -2.525 4.111 1.00 91.12 224 MET A CA 1
ATOM 1745 C C . MET A 1 224 ? -22.306 -1.866 4.335 1.00 91.12 224 MET A C 1
ATOM 1747 O O . MET A 1 224 ? -22.513 -1.264 5.388 1.00 91.12 224 MET A O 1
ATOM 1751 N N . ASP A 1 225 ? -23.241 -2.007 3.396 1.00 91.06 225 ASP A N 1
ATOM 1752 C CA . ASP A 1 225 ? -24.599 -1.482 3.544 1.00 91.06 225 ASP A CA 1
ATOM 1753 C C . ASP A 1 225 ? -25.374 -2.202 4.657 1.00 91.06 225 ASP A C 1
ATOM 1755 O O . ASP A 1 225 ? -26.057 -1.551 5.453 1.00 91.06 225 ASP A O 1
ATOM 1759 N N . VAL A 1 226 ? -25.217 -3.524 4.779 1.00 92.38 226 VAL A N 1
ATOM 1760 C CA . VAL A 1 226 ? -25.797 -4.307 5.884 1.00 92.38 226 VAL A CA 1
ATOM 1761 C C . VAL A 1 226 ? -25.236 -3.847 7.230 1.00 92.38 226 VAL A C 1
ATOM 1763 O O . VAL A 1 226 ? -26.000 -3.597 8.164 1.00 92.38 226 VAL A O 1
ATOM 1766 N N . VAL A 1 227 ? -23.915 -3.673 7.337 1.00 89.25 227 VAL A N 1
ATOM 1767 C CA . VAL A 1 227 ? -23.265 -3.178 8.562 1.00 89.25 227 VAL A CA 1
ATOM 1768 C C . VAL A 1 227 ? -23.717 -1.755 8.882 1.00 89.25 227 VAL A C 1
ATOM 1770 O O . VAL A 1 227 ? -24.035 -1.454 10.033 1.00 89.25 227 VAL A O 1
ATOM 1773 N N . LYS A 1 228 ? -23.812 -0.885 7.872 1.00 88.31 228 LYS A N 1
ATOM 1774 C CA . LYS A 1 228 ? -24.279 0.497 8.021 1.00 88.31 228 LYS A CA 1
ATOM 1775 C C . LYS A 1 228 ? -25.693 0.547 8.602 1.00 88.31 228 LYS A C 1
ATOM 1777 O O . LYS A 1 228 ? -25.943 1.311 9.535 1.00 88.31 228 LYS A O 1
ATOM 1782 N N . GLN A 1 229 ? -26.595 -0.297 8.101 1.00 88.19 229 GLN A N 1
ATOM 1783 C CA . GLN A 1 229 ? -27.955 -0.430 8.627 1.00 88.19 229 GLN A CA 1
ATOM 1784 C C . GLN A 1 229 ? -27.964 -1.021 10.045 1.00 88.19 229 GLN A C 1
ATOM 1786 O O . GLN A 1 229 ? -28.611 -0.471 10.934 1.00 88.19 229 GLN A O 1
ATOM 1791 N N . GLY A 1 230 ? -27.218 -2.106 10.278 1.00 88.88 230 GLY A N 1
ATOM 1792 C CA . GLY A 1 230 ? -27.189 -2.817 11.559 1.00 88.88 230 GLY A CA 1
ATOM 1793 C C . GLY A 1 230 ? -26.579 -2.012 12.709 1.00 88.88 230 GLY A C 1
ATOM 1794 O O . GLY A 1 230 ? -27.041 -2.110 13.843 1.00 88.88 230 GLY A O 1
ATOM 1795 N N . MET A 1 231 ? -25.579 -1.177 12.424 1.00 83.56 231 MET A N 1
ATOM 1796 C CA . MET A 1 231 ? -24.949 -0.287 13.407 1.00 83.56 231 MET A CA 1
ATOM 1797 C C . MET A 1 231 ? -25.663 1.066 13.542 1.00 83.56 231 MET A C 1
ATOM 1799 O O . MET A 1 231 ? -25.179 1.939 14.261 1.00 83.56 231 MET A O 1
ATOM 1803 N N . ALA A 1 232 ? -26.797 1.253 12.853 1.00 80.19 232 ALA A N 1
ATOM 1804 C CA . ALA A 1 232 ? -27.522 2.520 12.780 1.00 80.19 232 ALA A CA 1
ATOM 1805 C C . ALA A 1 232 ? -26.616 3.706 12.397 1.00 80.19 232 ALA A C 1
ATOM 1807 O O . ALA A 1 232 ? -26.829 4.840 12.829 1.00 80.19 232 ALA A O 1
ATOM 1808 N N . HIS A 1 233 ? -25.607 3.455 11.556 1.00 74.06 233 HIS A N 1
ATOM 1809 C CA . HIS A 1 233 ? -24.818 4.497 10.914 1.00 74.06 233 HIS A CA 1
ATOM 1810 C C . HIS A 1 233 ? -25.658 5.104 9.786 1.00 74.06 233 HIS A C 1
ATOM 1812 O O . HIS A 1 233 ? -25.413 4.892 8.598 1.00 74.06 233 HIS A O 1
ATOM 1818 N N . THR A 1 234 ? -26.701 5.845 10.161 1.00 70.81 234 THR A N 1
ATOM 1819 C CA . THR A 1 234 ? -27.428 6.720 9.237 1.00 70.81 234 THR A CA 1
ATOM 1820 C C . THR A 1 234 ? -26.460 7.715 8.601 1.00 70.81 234 THR A C 1
ATOM 1822 O O . THR A 1 234 ? -25.319 7.840 9.042 1.00 70.81 234 THR A O 1
ATOM 1825 N N . GLU A 1 235 ? -26.893 8.412 7.552 1.00 70.75 235 GLU A N 1
ATOM 1826 C CA . GLU A 1 235 ? -26.101 9.468 6.917 1.00 70.75 235 GLU A CA 1
ATOM 1827 C C . GLU A 1 235 ? -25.647 10.494 7.962 1.00 70.75 235 GLU A C 1
ATOM 1829 O O . GLU A 1 235 ? -26.392 11.386 8.365 1.00 70.75 235 GLU A O 1
ATOM 1834 N N . LEU A 1 236 ? -24.420 10.316 8.453 1.00 73.00 236 LEU A N 1
ATOM 1835 C CA . LEU A 1 236 ? -23.768 11.272 9.317 1.00 73.00 236 LEU A CA 1
ATOM 1836 C C . LEU A 1 236 ? -23.410 12.438 8.411 1.00 73.00 236 LEU A C 1
ATOM 1838 O O . LEU A 1 236 ? -22.632 12.287 7.466 1.00 73.00 236 LEU A O 1
ATOM 1842 N N . THR A 1 237 ? -24.027 13.585 8.665 1.00 85.12 237 THR A N 1
ATOM 1843 C CA . THR A 1 237 ? -23.667 14.808 7.960 1.00 85.12 237 THR A CA 1
ATOM 1844 C C . THR A 1 237 ? -22.187 15.094 8.197 1.00 85.12 237 THR A C 1
ATOM 1846 O O . THR A 1 237 ? -21.632 14.734 9.239 1.00 85.12 237 THR A O 1
ATOM 1849 N N . LEU A 1 238 ? -21.538 15.749 7.234 1.00 83.31 238 LEU A N 1
ATOM 1850 C CA . LEU A 1 238 ? -20.137 16.142 7.382 1.00 83.31 238 LEU A CA 1
ATOM 1851 C C . LEU A 1 238 ? -19.923 16.940 8.681 1.00 83.31 238 LEU A C 1
ATOM 1853 O O . LEU A 1 238 ? -18.960 16.688 9.396 1.00 83.31 238 LEU A O 1
ATOM 1857 N N . ASP A 1 239 ? -20.876 17.803 9.042 1.00 86.94 239 ASP A N 1
ATOM 1858 C CA . ASP A 1 239 ? -20.866 18.553 10.302 1.00 86.94 239 ASP A CA 1
ATOM 1859 C C . ASP A 1 239 ? -20.908 17.645 11.538 1.00 86.94 239 ASP A C 1
ATOM 1861 O O . ASP A 1 239 ? -20.154 17.865 12.485 1.00 86.94 239 ASP A O 1
ATOM 1865 N N . GLY A 1 240 ? -21.743 16.600 11.530 1.00 85.69 240 GLY A N 1
ATOM 1866 C CA . GLY A 1 240 ? -21.796 15.623 12.620 1.00 85.69 240 GLY A CA 1
ATOM 1867 C C . GLY A 1 240 ? -20.495 14.830 12.751 1.00 85.69 240 GLY A C 1
ATOM 1868 O O . GLY A 1 240 ? -20.033 14.575 13.862 1.00 85.69 240 GLY A O 1
ATOM 1869 N N . TYR A 1 241 ? -19.860 14.491 11.625 1.00 85.06 241 TYR A N 1
ATOM 1870 C CA . TYR A 1 241 ? -18.534 13.874 11.625 1.00 85.06 241 TYR A CA 1
ATOM 1871 C C . TYR A 1 241 ? -17.475 14.810 12.213 1.00 85.06 241 TYR A C 1
ATOM 1873 O O . TYR A 1 241 ? -16.729 14.384 13.091 1.00 85.06 241 TYR A O 1
ATOM 1881 N N . CYS A 1 242 ? -17.425 16.071 11.776 1.00 89.00 242 CYS A N 1
ATOM 1882 C CA . CYS A 1 242 ? -16.462 17.053 12.277 1.00 89.00 242 CYS A CA 1
ATOM 1883 C C . CYS A 1 242 ? -16.602 17.269 13.789 1.00 89.00 242 CYS A C 1
ATOM 1885 O O . CYS A 1 242 ? -15.600 17.257 14.493 1.00 89.00 242 CYS A O 1
ATOM 1887 N N . GLN A 1 243 ? -17.830 17.370 14.309 1.00 89.75 243 GLN A N 1
ATOM 1888 C CA . GLN A 1 243 ? -18.068 17.513 15.751 1.00 89.75 243 GLN A CA 1
ATOM 1889 C C . GLN A 1 243 ? -17.543 16.313 16.545 1.00 89.75 243 GLN A C 1
ATOM 1891 O O . GLN A 1 243 ? -16.769 16.482 17.485 1.00 89.75 243 GLN A O 1
ATOM 1896 N N . VAL A 1 244 ? -17.909 15.091 16.144 1.00 86.31 244 VAL A N 1
ATOM 1897 C CA . VAL A 1 244 ? -17.441 13.869 16.819 1.00 86.31 244 VAL A CA 1
ATOM 1898 C C . VAL A 1 244 ? -15.926 13.712 16.685 1.00 86.31 244 VAL A C 1
ATOM 1900 O O . VAL A 1 244 ? -15.263 13.266 17.624 1.00 86.31 244 VAL A O 1
ATOM 1903 N N . TRP A 1 245 ? -15.365 14.082 15.532 1.00 87.62 245 TRP A N 1
ATOM 1904 C CA . TRP A 1 245 ? -13.928 14.078 15.292 1.00 87.62 245 TRP A CA 1
ATOM 1905 C C . TRP A 1 245 ? -13.203 15.034 16.238 1.00 87.62 245 TRP A C 1
ATOM 1907 O O . TRP A 1 245 ? -12.271 14.605 16.916 1.00 87.62 245 TRP A O 1
ATOM 1917 N N . ASP A 1 246 ? -13.655 16.283 16.341 1.00 90.06 246 ASP A N 1
ATOM 1918 C CA . ASP A 1 246 ? -13.077 17.290 17.231 1.00 90.06 246 ASP A CA 1
ATOM 1919 C C . ASP A 1 246 ? -13.196 16.869 18.699 1.00 90.06 246 ASP A C 1
ATOM 1921 O O . ASP A 1 246 ? -12.232 16.970 19.462 1.00 90.06 246 ASP A O 1
ATOM 1925 N N . GLU A 1 247 ? -14.338 16.304 19.097 1.00 88.56 247 GLU A N 1
ATOM 1926 C CA . GLU A 1 247 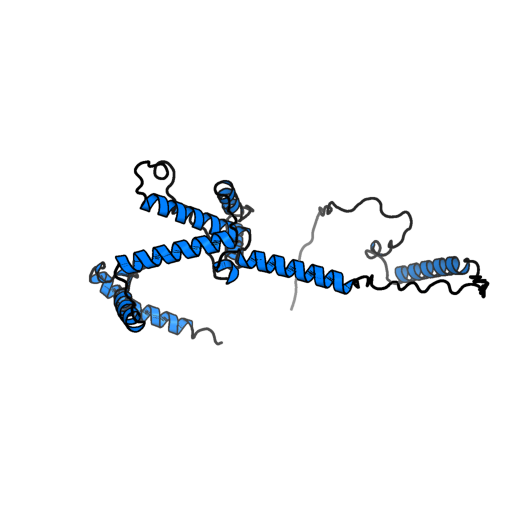? -14.529 15.748 20.436 1.00 88.56 247 GLU A CA 1
ATOM 1927 C C . GLU A 1 247 ? -13.565 14.589 20.717 1.00 88.56 247 GLU A C 1
ATOM 1929 O O . GLU A 1 247 ? -12.922 14.562 21.769 1.00 88.56 247 GLU A O 1
ATOM 1934 N N . CYS A 1 248 ? -13.401 13.649 19.783 1.00 85.69 248 CYS A N 1
ATOM 1935 C CA . CYS A 1 248 ? -12.465 12.535 19.931 1.00 85.69 248 CYS A CA 1
ATOM 1936 C C . CYS A 1 248 ? -11.012 13.018 19.965 1.00 85.69 248 CYS A C 1
ATOM 1938 O O . CYS A 1 248 ? -10.235 12.557 20.804 1.00 85.69 248 CYS A O 1
ATOM 1940 N N . LEU A 1 249 ? -10.648 13.957 19.091 1.00 84.81 249 LEU A N 1
ATOM 1941 C CA . LEU A 1 249 ? -9.308 14.528 19.003 1.00 84.81 249 LEU A CA 1
ATOM 1942 C C . LEU A 1 249 ? -8.958 15.315 20.268 1.00 84.81 249 LEU A C 1
ATOM 1944 O O . LEU A 1 249 ? -7.850 15.176 20.781 1.00 84.81 249 LEU A O 1
ATOM 1948 N N . SER A 1 250 ? -9.913 16.062 20.831 1.00 84.25 250 SER A N 1
ATOM 1949 C CA . SER A 1 250 ? -9.738 16.771 22.106 1.00 84.25 250 SER A CA 1
ATOM 1950 C C . SER A 1 250 ? -9.419 15.828 23.273 1.00 84.25 250 SER A C 1
ATOM 1952 O O . SER A 1 250 ? -8.759 16.216 24.238 1.00 84.25 250 SER A O 1
ATOM 1954 N N . GLN A 1 251 ? -9.850 14.568 23.177 1.00 85.00 251 GLN A N 1
ATOM 1955 C CA . GLN A 1 251 ? -9.576 13.536 24.170 1.00 85.00 251 GLN A CA 1
ATOM 1956 C C . GLN A 1 251 ? -8.255 12.802 23.920 1.00 85.00 251 GLN A C 1
ATOM 1958 O O . GLN A 1 251 ? -7.852 12.009 24.772 1.00 85.00 251 GLN A O 1
ATOM 1963 N N . VAL A 1 252 ? -7.568 13.018 22.797 1.00 86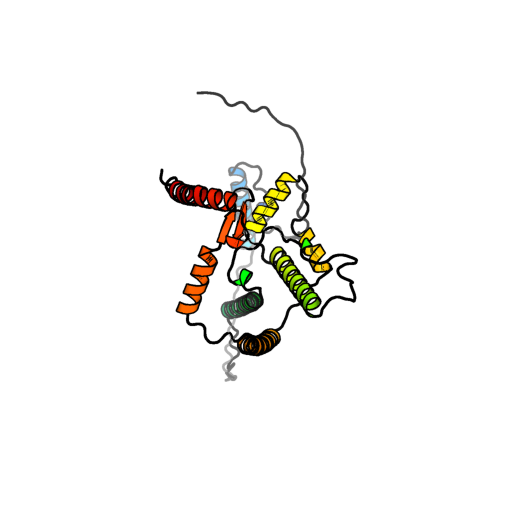.00 252 VAL A N 1
ATOM 1964 C CA . VAL A 1 252 ? -6.255 12.419 22.535 1.00 86.00 252 VAL A CA 1
ATOM 1965 C C . VAL A 1 252 ? -5.170 13.244 23.225 1.00 86.00 252 VAL A C 1
ATOM 1967 O O . VAL A 1 252 ? -5.011 14.438 22.996 1.00 86.00 252 VAL A O 1
ATOM 1970 N N . LEU A 1 253 ? -4.391 12.579 24.072 1.00 84.44 253 LEU A N 1
ATOM 1971 C CA . LEU A 1 253 ? -3.336 13.161 24.885 1.00 84.44 253 LEU A CA 1
ATOM 1972 C C . LEU A 1 253 ? -2.009 12.445 24.596 1.00 84.44 253 LEU A C 1
ATOM 1974 O O . LEU A 1 253 ? -1.920 11.217 24.693 1.00 84.44 253 LEU A O 1
ATOM 1978 N N . TYR A 1 254 ? -0.964 13.200 24.260 1.00 84.00 254 TYR A N 1
ATOM 1979 C CA . TYR A 1 254 ? 0.385 12.657 24.100 1.00 84.00 254 TYR A CA 1
ATOM 1980 C C . TYR A 1 254 ? 1.085 12.558 25.453 1.00 84.00 254 TYR A C 1
ATOM 1982 O O . TYR A 1 254 ? 1.248 13.572 26.123 1.00 84.00 254 TYR A O 1
ATOM 1990 N N . LEU A 1 255 ? 1.519 11.366 25.853 1.00 85.56 255 LEU A N 1
ATOM 1991 C CA . LEU A 1 255 ? 2.295 11.145 27.071 1.00 85.56 255 LEU A CA 1
ATOM 1992 C C . LEU A 1 255 ? 3.792 11.297 26.773 1.00 85.56 255 LEU A C 1
ATOM 1994 O O . LEU A 1 255 ? 4.366 10.403 26.143 1.00 85.56 255 LEU A O 1
ATOM 1998 N N . PRO A 1 256 ? 4.457 12.365 27.255 1.00 81.62 256 PRO A N 1
ATOM 1999 C CA . PRO A 1 256 ? 5.865 12.611 26.944 1.00 81.62 256 PRO A CA 1
ATOM 2000 C C . PRO A 1 256 ? 6.800 11.570 27.563 1.00 81.62 256 PRO A C 1
ATOM 2002 O O . PRO A 1 256 ? 7.827 11.247 26.983 1.00 81.62 256 PRO A O 1
ATOM 2005 N N . SER A 1 257 ? 6.427 11.005 28.713 1.00 81.38 257 SER A N 1
ATOM 2006 C CA . SER A 1 257 ? 7.189 9.962 29.407 1.00 81.38 257 SER A CA 1
ATOM 2007 C C . SER A 1 257 ? 7.196 8.613 28.679 1.00 81.38 257 SER A C 1
ATOM 2009 O O . SER A 1 257 ? 8.125 7.830 28.851 1.00 81.38 257 SER A O 1
ATOM 2011 N N . GLN A 1 258 ? 6.169 8.332 27.870 1.00 81.00 258 GLN A N 1
ATOM 2012 C CA . GLN A 1 258 ? 5.992 7.055 27.165 1.00 81.00 258 GLN A CA 1
ATOM 2013 C C . GLN A 1 258 ? 6.119 7.182 25.643 1.00 81.00 258 GLN A C 1
ATOM 2015 O O . GLN A 1 258 ? 5.992 6.179 24.943 1.00 81.00 258 GLN A O 1
ATOM 2020 N N . HIS A 1 259 ? 6.321 8.398 25.125 1.00 81.62 259 HIS A N 1
ATOM 2021 C CA . HIS A 1 259 ? 6.327 8.706 23.692 1.00 81.62 259 HIS A CA 1
ATOM 2022 C C . HIS A 1 259 ? 5.111 8.144 22.933 1.00 81.62 259 HIS A C 1
ATOM 2024 O O . HIS A 1 259 ? 5.225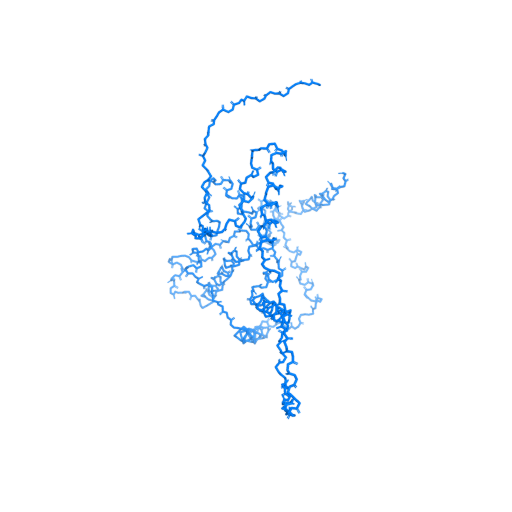 7.655 21.809 1.00 81.62 259 HIS A O 1
ATOM 2030 N N . LYS A 1 260 ? 3.926 8.176 23.560 1.00 84.06 260 LYS A N 1
ATOM 2031 C CA . LYS A 1 260 ? 2.718 7.517 23.045 1.00 84.06 260 LYS A CA 1
ATOM 2032 C C . LYS A 1 260 ? 1.473 8.385 23.205 1.00 84.06 260 LYS A C 1
ATOM 2034 O O . LYS A 1 260 ? 1.283 9.036 24.228 1.00 84.06 260 LYS A O 1
ATOM 2039 N N . TYR A 1 261 ? 0.578 8.323 22.221 1.00 84.00 261 TYR A N 1
ATOM 2040 C CA . TYR A 1 261 ? -0.762 8.904 22.305 1.00 84.00 261 TYR A CA 1
ATOM 2041 C C . TYR A 1 261 ? -1.734 7.969 23.031 1.00 84.00 261 TYR A C 1
ATOM 2043 O O . TYR A 1 261 ? -1.799 6.767 22.760 1.00 84.00 261 TYR A O 1
ATOM 2051 N N . THR A 1 262 ? -2.506 8.525 23.961 1.00 85.56 262 THR A N 1
ATOM 2052 C CA . THR A 1 262 ? -3.517 7.812 24.755 1.00 85.56 262 THR A CA 1
ATOM 2053 C C . THR A 1 262 ? -4.759 8.681 24.944 1.00 85.56 262 THR A C 1
ATOM 2055 O O . THR A 1 262 ? -4.738 9.872 24.653 1.00 85.56 262 THR A O 1
ATOM 2058 N N . ARG A 1 263 ? -5.874 8.103 25.407 1.00 84.94 263 ARG A N 1
ATOM 2059 C CA . ARG A 1 263 ? -7.081 8.888 25.714 1.00 84.94 263 ARG A CA 1
ATOM 2060 C C . ARG A 1 263 ? -6.937 9.552 27.078 1.00 84.94 263 ARG A C 1
ATOM 2062 O O . ARG A 1 263 ? -6.610 8.869 28.045 1.00 84.94 263 ARG A O 1
ATOM 2069 N N . ALA A 1 264 ? -7.285 10.830 27.184 1.00 83.31 264 ALA A N 1
ATOM 2070 C CA . ALA A 1 264 ? -7.185 11.627 28.402 1.00 83.31 264 ALA A CA 1
ATOM 2071 C C . ALA A 1 264 ? -7.834 10.932 29.610 1.00 83.31 264 ALA A C 1
ATOM 2073 O O . ALA A 1 264 ? -7.268 10.955 30.700 1.00 83.31 264 ALA A O 1
ATOM 2074 N N . ASN A 1 265 ? -8.970 10.251 29.416 1.00 83.69 265 ASN A N 1
ATOM 2075 C CA . ASN A 1 265 ? -9.713 9.545 30.470 1.00 83.69 265 ASN A CA 1
ATOM 2076 C C . ASN A 1 265 ? -8.966 8.353 31.093 1.00 83.69 265 ASN A C 1
ATOM 2078 O O . ASN A 1 265 ? -9.247 8.001 32.233 1.00 83.69 265 ASN A O 1
ATOM 2082 N N . LEU A 1 266 ? -8.020 7.749 30.371 1.00 83.38 266 LEU A N 1
ATOM 2083 C CA . LEU A 1 266 ? -7.226 6.606 30.841 1.00 83.38 266 LEU A CA 1
ATOM 2084 C C . LEU A 1 266 ? -5.959 7.037 31.594 1.00 83.38 266 LEU A C 1
ATOM 2086 O O . LEU A 1 266 ? -5.248 6.198 32.139 1.00 83.38 266 LEU A O 1
ATOM 2090 N N . VAL A 1 267 ? -5.664 8.337 31.602 1.00 83.31 267 VAL A N 1
ATOM 2091 C CA . VAL A 1 267 ? -4.410 8.896 32.100 1.00 83.31 267 VAL A CA 1
ATOM 2092 C C . VAL A 1 267 ? -4.611 9.504 33.483 1.00 83.31 267 VAL A C 1
ATOM 2094 O O . VAL A 1 267 ? -5.592 10.210 33.739 1.00 83.31 267 VAL A O 1
ATOM 2097 N N . ASN A 1 268 ? -3.660 9.245 34.381 1.00 85.94 268 ASN A N 1
ATOM 2098 C CA . ASN A 1 268 ? -3.688 9.791 35.731 1.00 85.94 268 ASN A CA 1
ATOM 2099 C C . ASN A 1 268 ? -3.526 11.325 35.708 1.00 85.94 268 ASN A C 1
ATOM 2101 O O . ASN A 1 268 ? -2.913 11.887 34.801 1.00 85.94 268 ASN A O 1
ATOM 2105 N N . LYS A 1 269 ? -4.049 12.031 36.720 1.00 84.69 269 LYS A N 1
ATOM 2106 C CA . LYS A 1 269 ? -4.068 13.510 36.735 1.00 84.69 269 LYS A CA 1
ATOM 2107 C C . LYS A 1 269 ? -2.675 14.132 36.566 1.00 84.69 269 LYS A C 1
ATOM 2109 O O . LYS A 1 269 ? -2.553 15.152 35.900 1.00 84.69 269 LYS A O 1
ATOM 2114 N N . LYS A 1 270 ? -1.644 13.504 37.141 1.00 86.38 270 LYS A N 1
ATOM 2115 C CA . LYS A 1 270 ? -0.244 13.948 37.058 1.00 86.38 270 LYS A CA 1
ATOM 2116 C C . LYS A 1 270 ? 0.264 13.971 35.614 1.00 86.38 270 LYS A C 1
ATOM 2118 O O . LYS A 1 270 ? 0.723 15.003 35.143 1.00 86.38 270 LYS A O 1
ATOM 2123 N N . ASP A 1 271 ? 0.112 12.858 34.910 1.00 83.88 271 ASP A N 1
ATOM 2124 C CA . ASP A 1 271 ? 0.603 12.709 33.539 1.00 83.88 271 ASP A CA 1
ATOM 2125 C C . AS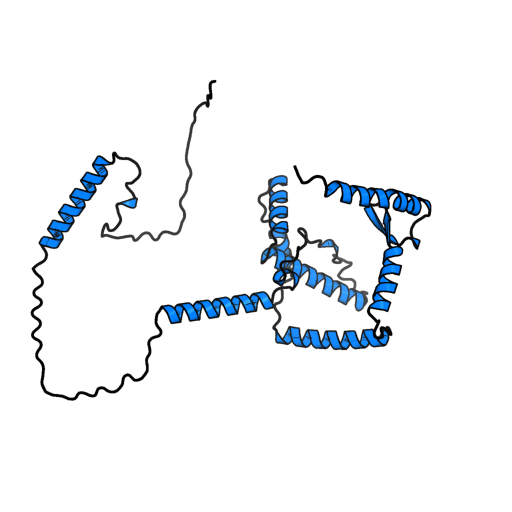P A 1 271 ? -0.208 13.569 32.553 1.00 83.88 271 ASP A C 1
ATOM 2127 O O . ASP A 1 271 ? 0.304 14.015 31.527 1.00 83.88 271 ASP A O 1
ATOM 2131 N N . ARG A 1 272 ? -1.475 13.860 32.890 1.00 81.69 272 ARG A N 1
ATOM 2132 C CA . ARG A 1 272 ? -2.303 14.815 32.146 1.00 81.69 272 ARG A CA 1
ATOM 2133 C C . ARG A 1 272 ? -1.756 16.239 32.227 1.00 81.69 272 ARG A C 1
ATOM 2135 O O . ARG A 1 272 ? -1.737 16.925 31.212 1.00 81.69 272 ARG A O 1
ATOM 2142 N N . ILE A 1 273 ? -1.312 16.670 33.407 1.00 84.62 273 ILE A N 1
ATOM 2143 C CA . ILE A 1 273 ? -0.701 17.992 33.601 1.00 84.62 273 ILE A CA 1
ATOM 2144 C C . ILE A 1 273 ? 0.628 18.070 32.845 1.00 84.62 273 ILE A C 1
ATOM 2146 O O . ILE A 1 273 ? 0.804 18.981 32.046 1.00 84.62 273 ILE A O 1
ATOM 2150 N N . GLU A 1 274 ? 1.502 17.070 32.997 1.00 84.81 274 GLU A N 1
ATOM 2151 C CA . GLU A 1 274 ? 2.802 17.042 32.305 1.00 84.81 274 GLU A CA 1
ATOM 2152 C C . GLU A 1 274 ? 2.647 17.084 30.774 1.00 84.81 274 GLU A C 1
ATOM 2154 O O . GLU A 1 274 ? 3.388 17.773 30.072 1.00 84.81 274 GLU A O 1
ATOM 2159 N N . SER A 1 275 ? 1.659 16.361 30.241 1.00 81.50 275 SER A N 1
ATOM 2160 C CA . SER A 1 275 ? 1.341 16.403 28.815 1.00 81.50 275 SER A CA 1
ATOM 2161 C C . SER A 1 275 ? 0.898 17.795 28.358 1.00 81.50 275 SER A C 1
ATOM 2163 O O . SER A 1 275 ? 1.376 18.287 27.335 1.00 81.50 275 SER A O 1
ATOM 2165 N N . LEU A 1 276 ? 0.008 18.447 29.115 1.00 79.06 276 LEU A N 1
ATOM 2166 C CA . LEU A 1 276 ? -0.495 19.781 28.786 1.00 79.06 276 LEU A CA 1
ATOM 2167 C C . LEU A 1 276 ? 0.589 20.859 28.887 1.00 79.06 276 LEU A C 1
ATOM 2169 O O . LEU A 1 276 ? 0.564 21.788 28.086 1.00 79.06 276 LEU A O 1
ATOM 2173 N N . GLU A 1 277 ? 1.539 20.724 29.813 1.00 80.69 277 GLU A N 1
ATOM 2174 C CA . GLU A 1 277 ? 2.693 21.622 29.954 1.00 80.69 277 GLU A CA 1
ATOM 2175 C C . GLU A 1 277 ? 3.672 21.497 28.778 1.00 80.69 277 GLU A C 1
ATOM 2177 O O . GLU A 1 277 ? 4.137 22.505 28.255 1.00 80.69 277 GLU A O 1
ATOM 2182 N N . LYS A 1 278 ? 3.936 20.274 28.302 1.00 76.50 278 LYS A N 1
ATOM 2183 C CA . LYS A 1 278 ? 4.866 20.028 27.183 1.00 76.50 278 LYS A CA 1
ATOM 2184 C C . LYS A 1 278 ? 4.247 20.230 25.799 1.00 76.50 278 LYS A C 1
ATOM 2186 O O . LYS A 1 278 ? 4.969 20.398 24.818 1.00 76.50 278 LYS A O 1
ATOM 2191 N N . ARG A 1 279 ? 2.915 20.240 25.686 1.00 70.50 279 ARG A N 1
ATOM 2192 C CA . ARG A 1 279 ? 2.208 20.509 24.422 1.00 70.50 279 ARG A CA 1
ATOM 2193 C C . ARG A 1 279 ? 2.578 21.868 23.794 1.00 70.50 279 ARG A C 1
ATOM 2195 O O . ARG A 1 279 ? 2.964 21.861 22.626 1.00 70.50 279 ARG A O 1
ATOM 2202 N N . PRO A 1 280 ? 2.521 23.015 24.503 1.00 62.59 280 PRO A N 1
ATOM 2203 C CA . PRO A 1 280 ? 2.956 24.296 23.943 1.00 62.59 280 PRO A CA 1
ATOM 2204 C C . PRO A 1 280 ? 4.451 24.307 23.614 1.00 62.59 280 PRO A C 1
ATOM 2206 O O . PRO A 1 280 ? 4.840 24.908 22.618 1.00 62.59 280 PRO A O 1
ATOM 2209 N N . GLU A 1 281 ? 5.285 23.602 24.385 1.00 59.66 281 GLU A N 1
ATOM 2210 C CA . GLU A 1 281 ? 6.712 23.479 24.078 1.00 59.66 281 GLU A CA 1
ATOM 2211 C C . GLU A 1 281 ? 6.924 22.765 22.740 1.00 59.66 281 GLU A C 1
ATOM 2213 O O . GLU A 1 281 ? 7.625 23.304 21.890 1.00 59.66 281 GLU A O 1
ATOM 2218 N N . SER A 1 282 ? 6.266 21.625 22.498 1.00 59.47 282 SER A N 1
ATOM 2219 C CA . SER A 1 282 ? 6.376 20.893 21.224 1.00 59.47 282 SER A CA 1
ATOM 2220 C C . SER A 1 282 ? 5.945 21.721 20.006 1.00 59.47 282 SER A C 1
ATOM 2222 O O . SER A 1 282 ? 6.679 21.770 19.025 1.00 59.47 282 SER A O 1
ATOM 2224 N N . VAL A 1 283 ? 4.834 22.462 20.106 1.00 59.34 283 VAL A N 1
ATOM 2225 C CA . VAL A 1 283 ? 4.378 23.372 19.038 1.00 59.34 283 VAL A CA 1
ATOM 2226 C C . VAL A 1 283 ? 5.377 24.519 18.835 1.00 59.34 283 VAL A C 1
ATOM 2228 O O . VAL A 1 283 ? 5.708 24.864 17.708 1.00 59.34 283 VAL A O 1
ATOM 2231 N N . SER A 1 284 ? 5.946 25.058 19.920 1.00 56.66 284 SER A N 1
ATOM 2232 C CA . SER A 1 284 ? 6.975 26.104 19.837 1.00 56.66 284 SER A CA 1
ATOM 2233 C C . SER A 1 284 ? 8.317 25.617 19.273 1.00 56.66 284 SER A C 1
ATOM 2235 O O . SER A 1 284 ? 9.132 26.437 18.850 1.00 56.66 284 SER A O 1
ATOM 2237 N N . TYR A 1 285 ? 8.607 24.315 19.344 1.00 55.53 285 TYR A N 1
ATOM 2238 C CA . TYR A 1 285 ? 9.804 23.719 18.749 1.00 55.53 285 TYR A CA 1
ATOM 2239 C C . TYR A 1 285 ? 9.623 23.527 17.241 1.00 55.53 285 TYR A C 1
ATOM 2241 O O . TYR A 1 285 ? 10.555 23.844 16.508 1.00 55.53 285 TYR A O 1
ATOM 2249 N N . ASP A 1 286 ? 8.436 23.120 16.779 1.00 54.94 286 ASP A N 1
ATOM 2250 C CA . ASP A 1 286 ? 8.116 23.049 15.344 1.00 54.94 286 ASP A CA 1
ATOM 2251 C C . ASP A 1 286 ? 8.155 24.441 14.688 1.00 54.94 286 ASP A C 1
ATOM 2253 O O . ASP A 1 286 ? 8.843 24.633 13.686 1.00 54.94 286 ASP A O 1
ATOM 2257 N N . GLU A 1 287 ? 7.550 25.460 15.309 1.00 52.38 287 GLU A N 1
ATOM 2258 C CA . GLU A 1 287 ? 7.581 26.838 14.780 1.00 52.38 287 GLU A CA 1
ATOM 2259 C C . GLU A 1 287 ? 8.991 27.461 14.771 1.00 52.38 287 GLU A C 1
ATOM 2261 O O . GLU A 1 287 ? 9.289 28.351 13.969 1.00 52.38 287 GLU A O 1
ATOM 2266 N N . ARG A 1 288 ? 9.885 27.012 15.663 1.00 51.25 288 ARG A N 1
ATOM 2267 C CA . ARG A 1 288 ? 11.296 27.439 15.687 1.00 51.25 288 ARG A CA 1
ATOM 2268 C C . ARG A 1 288 ? 12.186 26.617 14.753 1.00 51.25 288 ARG A C 1
ATOM 2270 O O . ARG A 1 288 ? 13.220 27.129 14.334 1.00 51.25 288 ARG A O 1
ATOM 2277 N N . GLY A 1 289 ? 11.793 25.389 14.420 1.00 47.94 289 GLY A N 1
ATOM 2278 C CA . GLY A 1 289 ? 12.474 24.531 13.451 1.00 47.94 289 GLY A CA 1
ATOM 2279 C C . GLY A 1 289 ? 12.263 24.979 12.004 1.00 47.94 289 GLY A C 1
ATOM 2280 O O . GLY A 1 289 ? 13.200 24.915 11.215 1.00 47.94 289 GLY A O 1
ATOM 2281 N N . GLU A 1 290 ? 11.085 25.515 11.665 1.00 46.88 290 GLU A N 1
ATOM 2282 C CA . GLU A 1 290 ? 10.813 26.044 10.316 1.00 46.88 290 GLU A CA 1
ATOM 2283 C C . GLU A 1 290 ? 11.479 27.401 10.033 1.00 46.88 290 GLU A C 1
ATOM 2285 O O . GLU A 1 290 ? 11.729 27.732 8.878 1.00 46.88 290 GLU A O 1
ATOM 2290 N N . LYS A 1 291 ? 11.840 28.182 11.061 1.00 44.59 291 LYS A N 1
ATOM 2291 C CA . LYS A 1 291 ? 12.528 29.478 10.884 1.00 44.59 291 LYS A CA 1
ATOM 2292 C C . LYS A 1 291 ? 14.058 29.397 10.794 1.00 44.59 291 LYS A C 1
ATOM 2294 O O . LYS A 1 291 ? 14.706 30.434 10.726 1.00 44.59 291 LYS A O 1
ATOM 2299 N N . GLY A 1 292 ? 14.642 28.198 10.805 1.00 40.03 292 GLY A N 1
ATOM 2300 C CA . GLY A 1 292 ? 16.097 27.983 10.783 1.00 40.03 292 GLY A CA 1
ATOM 2301 C C . GLY A 1 292 ? 16.679 27.560 9.430 1.00 40.03 292 GLY A C 1
ATOM 2302 O O . GLY A 1 292 ? 17.741 26.945 9.417 1.00 40.03 292 GLY A O 1
ATOM 2303 N N . GLY A 1 293 ? 15.971 27.809 8.322 1.00 40.56 293 GLY A N 1
ATOM 2304 C CA . GLY A 1 293 ? 16.331 27.339 6.977 1.00 40.56 293 GLY A CA 1
ATOM 2305 C C . GLY A 1 293 ? 16.417 28.425 5.900 1.00 40.56 293 GLY A C 1
ATOM 2306 O O . GLY A 1 293 ? 16.306 28.098 4.724 1.00 40.56 293 GLY A O 1
ATOM 2307 N N . GLU A 1 294 ? 16.592 29.689 6.279 1.00 40.31 294 GLU A N 1
ATOM 2308 C CA . GLU A 1 294 ? 16.995 30.764 5.365 1.00 40.31 294 GLU A CA 1
ATOM 2309 C C . GLU A 1 294 ? 18.197 31.489 5.977 1.00 40.31 294 GLU A C 1
ATOM 2311 O O . GLU A 1 294 ? 18.034 32.425 6.751 1.00 40.31 294 GLU A O 1
ATOM 2316 N N . ASP A 1 295 ? 19.389 30.980 5.671 1.00 37.44 295 ASP A N 1
ATOM 2317 C CA . ASP A 1 295 ? 20.649 31.726 5.553 1.00 37.44 295 ASP A CA 1
ATOM 2318 C C . ASP A 1 295 ? 21.594 30.938 4.627 1.00 37.44 295 ASP A C 1
ATOM 2320 O O . ASP A 1 295 ? 21.733 29.705 4.822 1.00 37.44 295 ASP A O 1
#

Radius of gyration: 37.36 Å; chains: 1; bounding box: 83×57×115 Å

pLDDT: mean 76.23, std 17.54, range [31.91, 96.62]